Protein AF-A0A2A5HL47-F1 (afdb_monomer)

pLDDT: mean 82.33, std 13.39, range [27.58, 97.5]

Nearest PDB structures (foldseek):
  2b5a-assembly1_A  TM=7.743E-01  e=3.465E-01  [Bacillus] caldolyticus
  8dtq-assembly1_B  TM=7.733E-01  e=3.626E-01  Staphylococcus aureus
  3f51-assembly1_A  TM=5.247E-01  e=1.921E-01  Corynebacterium glutamicum
  5woq-assembly2_C  TM=6.212E-01  e=8.208E-01  Mycolicibacterium smegmatis MC2 155

Sequence (203 aa):
MSVFYTENVARHWRDVDTYVIRVILYASDLPTEEFKYLIRYLSARLHGKGIVSRVEEYLGKLDEFGNDDFLAPPVFNANDFYDHYLYSIGKRFSEMRKALQLPVERIAYYFDITPEHYERIENGTEKKGIPAHVGLRLKLVFKLDKTAYFISAMGAYQGFYLSRQVQDLRDLAVISMFKGSSKEGRIGIADLASNMFRSRPVL

Mean predicted aligned error: 8.13 Å

Structure (mmCIF, N/CA/C/O backbone):
data_AF-A0A2A5HL47-F1
#
_entry.id   AF-A0A2A5HL47-F1
#
loop_
_atom_site.group_PDB
_atom_site.id
_atom_site.type_symbol
_atom_site.label_atom_id
_atom_site.label_alt_id
_atom_site.label_comp_id
_atom_site.label_asym_id
_atom_site.label_entity_id
_atom_site.label_seq_id
_atom_site.pdbx_PDB_ins_code
_atom_site.Cartn_x
_atom_site.Cartn_y
_atom_site.Cartn_z
_atom_site.occupancy
_atom_site.B_iso_or_equiv
_atom_site.auth_seq_id
_atom_site.auth_comp_id
_atom_site.auth_asym_id
_atom_site.auth_atom_id
_atom_site.pdbx_PDB_model_num
ATOM 1 N N . MET A 1 1 ? -10.039 13.687 -17.105 1.00 27.58 1 MET A N 1
ATOM 2 C CA . MET A 1 1 ? -10.387 13.747 -15.667 1.00 27.58 1 MET A CA 1
ATOM 3 C C . MET A 1 1 ? -9.379 12.888 -14.930 1.00 27.58 1 MET A C 1
ATOM 5 O O . MET A 1 1 ? -9.165 11.784 -15.385 1.00 27.58 1 MET A O 1
ATOM 9 N N . SER A 1 2 ? -8.659 13.295 -13.897 1.00 30.94 2 SER A N 1
ATOM 10 C CA . SER A 1 2 ? -8.424 14.594 -13.272 1.00 30.94 2 SER A CA 1
ATOM 11 C C . SER A 1 2 ? -6.932 14.630 -12.960 1.00 30.94 2 SER A C 1
ATOM 13 O O . SER A 1 2 ? -6.388 13.668 -12.419 1.00 30.94 2 SER A O 1
ATOM 15 N N . VAL A 1 3 ? -6.297 15.754 -13.270 1.00 34.59 3 VAL A N 1
ATOM 16 C CA . VAL A 1 3 ? -4.965 16.135 -12.807 1.00 34.59 3 VAL A CA 1
ATOM 17 C C . VAL A 1 3 ? -5.067 16.389 -11.296 1.00 34.59 3 VAL A C 1
ATOM 19 O O . VAL A 1 3 ? -4.917 17.513 -10.832 1.00 34.59 3 VAL A O 1
ATOM 22 N N . PHE A 1 4 ? -5.382 15.363 -10.496 1.00 36.47 4 PHE A N 1
ATOM 23 C CA . PHE A 1 4 ? -5.162 15.419 -9.054 1.00 36.47 4 PHE A CA 1
ATOM 24 C C . PHE A 1 4 ? -3.661 15.238 -8.827 1.00 36.47 4 PHE A C 1
ATOM 26 O O . PHE A 1 4 ? -3.169 14.192 -8.432 1.00 36.47 4 PHE A O 1
ATOM 33 N N . TYR A 1 5 ? -2.953 16.317 -9.169 1.00 45.03 5 TYR A N 1
ATOM 34 C CA . TYR A 1 5 ? -1.704 16.770 -8.590 1.00 45.03 5 TYR A CA 1
ATOM 35 C C . TYR A 1 5 ? -0.670 15.674 -8.318 1.00 45.03 5 TYR A C 1
ATOM 37 O O . TYR A 1 5 ? -0.485 15.253 -7.176 1.00 45.03 5 TYR A O 1
ATOM 45 N N . THR A 1 6 ? 0.133 15.346 -9.330 1.00 48.41 6 THR A N 1
ATOM 46 C CA . THR A 1 6 ? 1.475 14.771 -9.126 1.00 48.41 6 THR A CA 1
ATOM 47 C C . THR A 1 6 ? 2.247 15.518 -8.030 1.00 48.41 6 THR A C 1
ATOM 49 O O . THR A 1 6 ? 2.933 14.884 -7.235 1.00 48.41 6 THR A O 1
ATOM 52 N N . GLU A 1 7 ? 2.070 16.840 -7.907 1.00 46.19 7 GLU A N 1
ATOM 53 C CA . GLU A 1 7 ? 2.667 17.657 -6.839 1.00 46.19 7 GLU A CA 1
ATOM 54 C C . GLU A 1 7 ? 2.109 17.362 -5.434 1.00 46.19 7 GLU A C 1
ATOM 56 O O . GLU A 1 7 ? 2.865 17.371 -4.464 1.00 46.19 7 GLU A O 1
ATOM 61 N N . ASN A 1 8 ? 0.814 17.058 -5.288 1.00 50.09 8 ASN A N 1
ATOM 62 C CA . ASN A 1 8 ? 0.221 16.707 -3.991 1.00 50.09 8 ASN A CA 1
ATOM 63 C C . ASN A 1 8 ? 0.465 15.236 -3.648 1.00 50.09 8 ASN A C 1
ATOM 65 O O . ASN A 1 8 ? 0.671 14.924 -2.479 1.00 50.09 8 ASN A O 1
ATOM 69 N N . VAL A 1 9 ? 0.511 14.336 -4.634 1.00 52.38 9 VAL A N 1
ATOM 70 C CA . VAL A 1 9 ? 0.912 12.936 -4.419 1.00 52.38 9 VAL A CA 1
ATOM 71 C C . VAL A 1 9 ? 2.380 12.868 -3.986 1.00 52.38 9 VAL A C 1
ATOM 73 O O . VAL A 1 9 ? 2.688 12.215 -2.990 1.00 52.38 9 VAL A O 1
ATOM 76 N N . ALA A 1 10 ? 3.272 13.641 -4.617 1.00 56.84 10 ALA A N 1
ATOM 77 C CA . ALA A 1 10 ? 4.678 13.744 -4.214 1.00 56.84 10 ALA A CA 1
ATOM 78 C C . ALA A 1 10 ? 4.858 14.251 -2.770 1.00 56.84 10 ALA A C 1
ATOM 80 O O . ALA A 1 10 ? 5.760 13.798 -2.067 1.00 56.84 10 ALA A O 1
ATOM 81 N N . ARG A 1 11 ? 3.968 15.125 -2.266 1.00 54.75 11 ARG A N 1
ATOM 82 C CA . ARG A 1 11 ? 3.994 15.559 -0.851 1.00 54.75 11 ARG A CA 1
ATOM 83 C C . ARG A 1 11 ? 3.769 14.412 0.135 1.00 54.75 11 ARG A C 1
ATOM 85 O O . ARG A 1 11 ? 4.314 14.471 1.240 1.00 54.75 11 ARG A O 1
ATOM 92 N N . HIS A 1 12 ? 2.992 13.401 -0.257 1.00 49.78 12 HIS A N 1
ATOM 93 C CA . HIS A 1 12 ? 2.694 12.215 0.551 1.00 49.78 12 HIS A CA 1
ATOM 94 C C . HIS A 1 12 ? 3.688 11.066 0.304 1.00 49.78 12 HIS A C 1
ATOM 96 O O . HIS A 1 12 ? 3.778 10.155 1.121 1.00 49.78 12 HIS A O 1
ATOM 102 N N . TRP A 1 13 ? 4.441 11.109 -0.799 1.00 62.81 13 TRP A N 1
ATOM 103 C CA . TRP A 1 13 ? 5.419 10.101 -1.226 1.00 62.81 13 TRP A CA 1
ATOM 104 C C . TRP A 1 13 ? 6.815 10.727 -1.381 1.00 62.81 13 TRP A C 1
ATOM 106 O O . TRP A 1 13 ? 7.451 10.611 -2.424 1.00 62.81 13 TRP A O 1
ATOM 116 N N . ARG A 1 14 ? 7.295 11.418 -0.338 1.00 59.72 14 ARG A N 1
ATOM 117 C CA . ARG A 1 14 ? 8.522 12.241 -0.401 1.00 59.72 14 ARG A CA 1
ATOM 118 C C . ARG A 1 14 ? 9.785 11.472 -0.799 1.00 59.72 14 ARG A C 1
ATOM 120 O O . ARG A 1 14 ? 10.691 12.066 -1.372 1.00 59.72 14 ARG A O 1
ATOM 127 N N . ASP A 1 15 ? 9.821 10.173 -0.522 1.00 67.00 15 ASP A N 1
ATOM 128 C CA . ASP A 1 15 ? 10.967 9.304 -0.815 1.00 67.00 15 ASP A CA 1
ATOM 129 C C . ASP A 1 15 ? 10.867 8.612 -2.186 1.00 67.00 15 ASP A C 1
ATOM 131 O O . ASP A 1 15 ? 11.728 7.804 -2.540 1.00 67.00 15 ASP A O 1
ATOM 135 N N . VAL A 1 16 ? 9.810 8.889 -2.957 1.00 70.12 16 VAL A N 1
ATOM 136 C CA . VAL A 1 16 ? 9.587 8.292 -4.276 1.00 70.12 16 VAL A CA 1
ATOM 137 C C . VAL A 1 16 ? 9.786 9.346 -5.356 1.00 70.12 16 VAL A C 1
ATOM 139 O O . VAL A 1 16 ? 9.185 10.417 -5.341 1.00 70.12 16 VAL A O 1
ATOM 142 N N . ASP A 1 17 ? 10.651 9.016 -6.311 1.00 81.25 17 ASP A N 1
ATOM 143 C CA . ASP A 1 17 ? 10.976 9.850 -7.465 1.00 81.25 17 ASP A CA 1
ATOM 144 C C . ASP A 1 17 ? 9.700 10.260 -8.230 1.00 81.25 17 ASP A C 1
ATOM 146 O O . ASP A 1 17 ? 8.838 9.429 -8.527 1.00 81.25 17 ASP A O 1
ATOM 150 N N . THR A 1 18 ? 9.569 11.541 -8.585 1.00 83.25 18 THR A N 1
ATOM 151 C CA . THR A 1 18 ? 8.401 12.062 -9.309 1.00 83.25 18 THR A CA 1
ATOM 152 C C . THR A 1 18 ? 8.193 11.375 -10.660 1.00 83.25 18 THR A C 1
ATOM 154 O O . THR A 1 18 ? 7.050 11.242 -11.101 1.00 83.25 18 THR A O 1
ATOM 157 N N . TYR A 1 19 ? 9.253 10.866 -11.300 1.00 87.19 19 TYR A N 1
ATOM 158 C CA . TYR A 1 19 ? 9.140 10.070 -12.527 1.00 87.19 19 TYR A CA 1
ATOM 159 C C . TYR A 1 19 ? 8.503 8.699 -12.277 1.00 87.19 19 TYR A C 1
ATOM 161 O O . TYR A 1 19 ? 7.694 8.246 -13.085 1.00 87.19 19 TYR A O 1
ATOM 169 N N . VAL A 1 20 ? 8.800 8.075 -11.134 1.00 85.81 20 VAL A N 1
ATOM 170 C CA . VAL A 1 20 ? 8.154 6.825 -10.701 1.00 85.81 20 VAL A CA 1
ATOM 171 C C . VAL A 1 20 ? 6.669 7.074 -10.456 1.00 85.81 20 VAL A C 1
ATOM 173 O O . VAL A 1 20 ? 5.837 6.340 -10.981 1.00 85.81 20 VAL A O 1
ATOM 176 N N . ILE A 1 21 ? 6.331 8.152 -9.737 1.00 83.50 21 ILE A N 1
ATOM 177 C CA . ILE A 1 21 ? 4.936 8.536 -9.471 1.00 83.50 21 ILE A CA 1
ATOM 178 C C . ILE A 1 21 ? 4.170 8.734 -10.785 1.00 83.50 21 ILE A C 1
ATOM 180 O O . ILE A 1 21 ? 3.057 8.235 -10.923 1.00 83.50 21 ILE A O 1
ATOM 184 N N . ARG A 1 22 ? 4.765 9.406 -11.781 1.00 85.31 22 ARG A N 1
ATOM 185 C CA . ARG A 1 22 ? 4.146 9.572 -13.108 1.00 85.31 22 ARG A CA 1
ATOM 186 C C . ARG A 1 22 ? 3.825 8.228 -13.762 1.00 85.31 22 ARG A C 1
ATOM 188 O O . ARG A 1 22 ? 2.707 8.051 -14.232 1.00 85.31 22 ARG A O 1
ATOM 195 N N . VAL A 1 23 ? 4.772 7.288 -13.784 1.00 88.00 23 VAL A N 1
ATOM 196 C CA . VAL A 1 23 ? 4.536 5.966 -14.391 1.00 88.00 23 VAL A CA 1
ATOM 197 C C . VAL A 1 23 ? 3.469 5.185 -13.630 1.00 88.00 23 VAL A C 1
ATOM 199 O O . VAL A 1 23 ? 2.611 4.597 -14.278 1.00 88.00 23 VAL A O 1
ATOM 202 N N . ILE A 1 24 ? 3.462 5.228 -12.292 1.00 87.12 24 ILE A N 1
ATOM 203 C CA . ILE A 1 24 ? 2.398 4.614 -11.480 1.00 87.12 24 ILE A CA 1
ATOM 204 C C . ILE A 1 24 ? 1.029 5.166 -11.891 1.00 87.12 24 ILE A C 1
ATOM 206 O O . ILE A 1 24 ? 0.120 4.388 -12.152 1.00 87.12 24 ILE A O 1
ATOM 210 N N . LEU A 1 25 ? 0.893 6.489 -12.022 1.00 84.06 25 LEU A N 1
ATOM 211 C CA . LEU A 1 25 ? -0.373 7.125 -12.404 1.00 84.06 25 LEU A CA 1
ATOM 212 C C . LEU A 1 25 ? -0.824 6.776 -13.829 1.00 84.06 25 LEU A C 1
ATOM 214 O O . LEU A 1 25 ? -2.015 6.650 -14.072 1.00 84.06 25 LEU A O 1
ATOM 218 N N . TYR A 1 26 ? 0.098 6.623 -14.783 1.00 85.62 26 TYR A N 1
ATOM 219 C CA . TYR A 1 26 ? -0.270 6.208 -16.144 1.0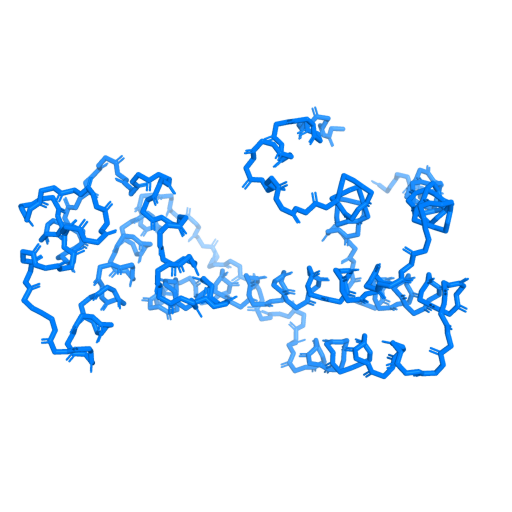0 85.62 26 TYR A CA 1
ATOM 220 C C . TYR A 1 26 ? -0.570 4.712 -16.254 1.00 85.62 26 TYR A C 1
ATOM 222 O O . TYR A 1 26 ? -1.255 4.291 -17.184 1.00 85.62 26 TYR A O 1
ATOM 230 N N . ALA A 1 27 ? -0.032 3.908 -15.337 1.00 86.00 27 ALA A N 1
ATOM 231 C CA . ALA A 1 27 ? -0.166 2.460 -15.353 1.00 86.00 27 ALA A CA 1
ATOM 232 C C . ALA A 1 27 ? -1.282 1.939 -14.426 1.00 86.00 27 ALA A C 1
ATOM 234 O O . ALA A 1 27 ? -1.663 0.776 -14.553 1.00 86.00 27 ALA A O 1
ATOM 235 N N . SER A 1 28 ? -1.805 2.761 -13.506 1.00 79.88 28 SER A N 1
ATOM 236 C CA . SER A 1 28 ? -2.774 2.340 -12.480 1.00 79.88 28 SER A CA 1
ATOM 237 C C . SER A 1 28 ? -4.054 1.770 -13.078 1.00 79.88 28 SER A C 1
ATOM 239 O O . SER A 1 28 ? -4.538 0.740 -12.616 1.00 79.88 28 SER A O 1
ATOM 241 N N . ASP A 1 29 ? -4.537 2.390 -14.152 1.00 77.94 29 ASP A N 1
ATOM 242 C CA . ASP A 1 29 ? -5.845 2.093 -14.743 1.00 77.94 29 ASP A CA 1
ATOM 243 C C . ASP A 1 29 ? -5.759 1.013 -15.833 1.00 77.94 29 ASP A C 1
ATOM 245 O O . ASP A 1 29 ? -6.736 0.713 -16.518 1.00 77.94 29 ASP A O 1
ATOM 249 N N . LEU A 1 30 ? -4.575 0.425 -16.024 1.00 84.19 30 LEU A N 1
ATOM 250 C CA . LEU A 1 30 ? -4.360 -0.603 -17.029 1.00 84.19 30 LEU A CA 1
ATOM 251 C C . LEU A 1 30 ? -4.938 -1.954 -16.577 1.00 84.19 30 LEU A C 1
ATOM 253 O O . LEU A 1 30 ? -4.707 -2.374 -15.434 1.00 84.19 30 LEU A O 1
ATOM 257 N N . PRO A 1 31 ? -5.601 -2.704 -17.474 1.00 86.12 31 PRO A N 1
ATOM 258 C CA . PRO A 1 31 ? -5.797 -4.140 -17.311 1.00 86.12 31 PRO A CA 1
ATOM 259 C C . PRO A 1 31 ? -4.469 -4.849 -17.019 1.00 86.12 31 PRO A C 1
ATOM 261 O O . PRO A 1 31 ? -3.419 -4.433 -17.508 1.00 86.12 31 PRO A O 1
ATOM 264 N N . THR A 1 32 ? -4.498 -5.923 -16.228 1.00 88.19 32 THR A N 1
ATOM 265 C CA . THR A 1 32 ? -3.277 -6.593 -15.733 1.00 88.19 32 THR A CA 1
ATOM 266 C C . THR A 1 32 ? -2.324 -7.016 -16.850 1.00 88.19 32 THR A C 1
ATOM 268 O O . THR A 1 32 ? -1.123 -6.773 -16.740 1.00 88.19 32 THR A O 1
ATOM 271 N N . GLU A 1 33 ? -2.828 -7.554 -17.959 1.00 89.94 33 GLU A N 1
ATOM 272 C CA . GLU A 1 33 ? -1.970 -7.947 -19.083 1.00 89.94 33 GLU A CA 1
ATOM 273 C C . GLU A 1 33 ? -1.345 -6.746 -19.804 1.00 89.94 33 GLU A C 1
ATOM 275 O O . GLU A 1 33 ? -0.156 -6.759 -20.129 1.00 89.94 33 GLU A O 1
ATOM 280 N N . GLU A 1 34 ? -2.101 -5.659 -19.979 1.00 89.75 34 GLU A N 1
ATOM 281 C CA . GLU A 1 34 ? -1.579 -4.417 -20.558 1.00 89.75 34 GLU A CA 1
ATOM 282 C C . GLU A 1 34 ? -0.535 -3.768 -19.643 1.00 89.75 34 GLU A C 1
ATOM 284 O O . GLU A 1 34 ? 0.497 -3.286 -20.115 1.00 89.75 34 GLU A O 1
ATOM 289 N N . PHE A 1 35 ? -0.770 -3.809 -18.328 1.00 91.56 35 PHE A N 1
ATOM 290 C CA . PHE A 1 35 ? 0.188 -3.384 -17.315 1.00 91.56 35 PHE A CA 1
ATOM 291 C C . PHE A 1 35 ? 1.485 -4.196 -17.417 1.00 91.56 35 PHE A C 1
ATOM 293 O O . PHE A 1 35 ? 2.562 -3.619 -17.571 1.00 91.56 35 PHE A O 1
ATOM 300 N N . LYS A 1 36 ? 1.398 -5.533 -17.388 1.00 92.81 36 LYS A N 1
ATOM 301 C CA . LYS A 1 36 ? 2.565 -6.426 -17.476 1.00 92.81 36 LYS A CA 1
ATOM 302 C C . LYS A 1 36 ? 3.357 -6.170 -18.754 1.00 92.81 36 LYS A C 1
ATOM 304 O O . LYS A 1 36 ? 4.581 -6.052 -18.694 1.00 92.81 36 LYS A O 1
ATOM 309 N N . TYR A 1 37 ? 2.679 -6.035 -19.893 1.00 91.69 37 TYR A N 1
ATOM 310 C CA . TYR A 1 37 ? 3.326 -5.720 -21.165 1.00 91.69 37 TYR A CA 1
ATOM 311 C C . TYR A 1 37 ? 4.078 -4.385 -21.111 1.00 91.69 37 TYR A C 1
ATOM 313 O O . TYR A 1 37 ? 5.259 -4.329 -21.463 1.00 91.69 37 TYR A O 1
ATOM 321 N N . LEU A 1 38 ? 3.422 -3.324 -20.625 1.00 90.69 38 LEU A N 1
ATOM 322 C CA . LEU A 1 38 ? 4.036 -2.005 -20.492 1.00 90.69 38 LEU A CA 1
ATOM 323 C C . LEU A 1 38 ? 5.292 -2.072 -19.619 1.00 90.69 38 LEU A C 1
ATOM 325 O O . LEU A 1 38 ? 6.357 -1.626 -20.040 1.00 90.69 38 LEU A O 1
ATOM 329 N N . ILE A 1 39 ? 5.194 -2.656 -18.423 1.00 92.62 39 ILE A N 1
ATOM 330 C CA . ILE A 1 39 ? 6.314 -2.709 -17.479 1.00 92.62 39 ILE A CA 1
ATOM 331 C C . ILE A 1 39 ? 7.482 -3.530 -18.033 1.00 92.62 39 ILE A C 1
ATOM 333 O O . ILE A 1 39 ? 8.631 -3.102 -17.915 1.00 92.62 39 ILE A O 1
ATOM 337 N N . ARG A 1 40 ? 7.218 -4.653 -18.710 1.00 91.44 40 ARG A N 1
ATOM 338 C CA . ARG A 1 40 ? 8.256 -5.442 -19.396 1.00 91.44 40 ARG A CA 1
ATOM 339 C C . ARG A 1 40 ? 8.978 -4.636 -20.463 1.00 91.44 40 ARG A C 1
ATOM 341 O O . ARG A 1 40 ? 10.208 -4.610 -20.500 1.00 91.44 40 ARG A O 1
ATOM 348 N N . TYR A 1 41 ? 8.212 -3.950 -21.306 1.00 89.69 41 TYR A N 1
ATOM 349 C CA . TYR A 1 41 ? 8.749 -3.130 -22.382 1.00 89.69 41 TYR A CA 1
ATOM 350 C C . TYR A 1 41 ? 9.617 -1.980 -21.854 1.00 89.69 41 TYR A C 1
ATOM 352 O O . TYR A 1 41 ? 10.734 -1.773 -22.333 1.00 89.69 41 TYR A O 1
ATOM 360 N N . LEU A 1 42 ? 9.136 -1.258 -20.839 1.00 89.00 42 LEU A N 1
ATOM 361 C CA . LEU A 1 42 ? 9.879 -0.162 -20.217 1.00 89.00 42 LEU A CA 1
ATOM 362 C C . LEU A 1 42 ? 11.132 -0.671 -19.482 1.00 89.00 42 LEU A C 1
ATOM 364 O O . LEU A 1 42 ? 12.203 -0.078 -19.617 1.00 89.00 42 LEU A O 1
ATOM 368 N N . SER A 1 43 ? 11.037 -1.799 -18.769 1.00 88.38 43 SER A N 1
ATOM 369 C CA . SER A 1 43 ? 12.162 -2.395 -18.037 1.00 88.38 43 SER A CA 1
ATOM 370 C C . SER A 1 43 ? 13.292 -2.836 -18.968 1.00 88.38 43 SER A C 1
ATOM 372 O O . SER A 1 43 ? 14.456 -2.520 -18.709 1.00 88.38 43 SER A O 1
ATOM 374 N N . ALA A 1 44 ? 12.954 -3.467 -20.098 1.00 85.31 44 ALA A N 1
ATOM 375 C CA . ALA A 1 44 ? 13.923 -3.880 -21.112 1.00 85.31 44 ALA A CA 1
ATOM 376 C C . ALA A 1 44 ? 14.696 -2.700 -21.730 1.00 85.31 44 ALA A C 1
ATOM 378 O O . ALA A 1 44 ? 15.818 -2.881 -22.200 1.00 85.31 44 ALA A O 1
ATOM 379 N N . ARG A 1 45 ? 14.123 -1.488 -21.724 1.00 82.75 45 ARG A N 1
ATOM 380 C CA . ARG A 1 45 ? 14.788 -0.275 -22.223 1.00 82.75 45 ARG A CA 1
ATOM 381 C C . ARG A 1 45 ? 15.685 0.417 -21.198 1.00 82.75 45 ARG A C 1
ATOM 383 O O . ARG A 1 45 ? 16.569 1.166 -21.603 1.00 82.75 45 ARG A O 1
ATOM 390 N N . LEU A 1 46 ? 15.471 0.194 -19.901 1.00 77.31 46 LEU A N 1
ATOM 391 C CA . LEU A 1 46 ? 16.265 0.819 -18.837 1.00 77.31 46 LEU A CA 1
ATOM 392 C C . LEU A 1 46 ? 17.486 0.004 -18.424 1.00 77.31 46 LEU A C 1
ATOM 394 O O . LEU A 1 46 ? 18.494 0.577 -18.007 1.00 77.31 46 LEU A O 1
ATOM 398 N N . HIS A 1 47 ? 17.379 -1.325 -18.454 1.00 70.25 47 HIS A N 1
ATOM 399 C CA . HIS A 1 47 ? 18.249 -2.168 -17.643 1.00 70.25 47 HIS A CA 1
ATOM 400 C C . HIS A 1 47 ? 18.692 -3.473 -18.305 1.00 70.25 47 HIS A C 1
ATOM 402 O O . HIS A 1 47 ? 18.031 -4.025 -19.177 1.00 70.25 47 HIS A O 1
ATOM 408 N N . GLY A 1 48 ? 19.825 -3.996 -17.820 1.00 62.53 48 GLY A N 1
ATOM 409 C CA . GLY A 1 48 ? 20.292 -5.357 -18.093 1.00 62.53 48 GLY A CA 1
ATOM 410 C C . GLY A 1 48 ? 19.597 -6.418 -17.223 1.00 62.53 48 GLY A C 1
ATOM 411 O O . GLY A 1 48 ? 18.837 -6.104 -16.306 1.00 62.53 48 GLY A O 1
ATOM 412 N N . LYS A 1 49 ? 19.901 -7.697 -17.482 1.00 59.78 49 LYS A N 1
ATOM 413 C CA . LYS A 1 49 ? 19.165 -8.891 -17.002 1.00 59.78 49 LYS A CA 1
ATOM 414 C C . LYS A 1 49 ? 18.790 -8.934 -15.499 1.00 59.78 49 LYS A C 1
ATOM 416 O O . LYS A 1 49 ? 17.769 -9.520 -15.160 1.00 59.78 49 LYS A O 1
ATOM 421 N N . GLY A 1 50 ? 19.572 -8.335 -14.592 1.00 61.28 50 GLY A N 1
ATOM 422 C CA . GLY A 1 50 ? 19.358 -8.442 -13.136 1.00 61.28 50 GLY A CA 1
ATOM 423 C C . GLY A 1 50 ? 18.143 -7.680 -12.581 1.00 61.28 50 GLY A C 1
ATOM 424 O O . GLY A 1 50 ? 17.445 -8.194 -11.711 1.00 61.28 50 GLY A O 1
ATOM 425 N N . ILE A 1 51 ? 17.850 -6.478 -13.087 1.00 72.69 51 ILE A N 1
ATOM 426 C CA . ILE A 1 51 ? 16.678 -5.694 -12.640 1.00 72.69 51 ILE A CA 1
ATOM 427 C C . ILE A 1 51 ? 15.392 -6.259 -13.247 1.00 72.69 51 ILE A C 1
ATOM 429 O O . ILE A 1 51 ? 14.369 -6.325 -12.566 1.00 72.69 51 ILE A O 1
ATOM 433 N N . VAL A 1 52 ? 15.485 -6.772 -14.477 1.00 76.62 52 VAL A N 1
ATOM 434 C CA . VAL A 1 52 ? 14.400 -7.495 -15.153 1.00 76.62 52 VAL A CA 1
ATOM 435 C C . VAL A 1 52 ? 13.920 -8.672 -14.298 1.00 76.62 52 VAL A C 1
ATOM 437 O O . VAL A 1 52 ? 12.722 -8.819 -14.097 1.00 76.62 52 VAL A O 1
ATOM 440 N N . SER A 1 53 ? 14.829 -9.442 -13.686 1.00 80.38 53 SER A N 1
ATOM 441 C CA . SER A 1 53 ? 14.453 -10.581 -12.830 1.00 80.38 53 SER A CA 1
ATOM 442 C C . SER A 1 53 ? 13.571 -10.197 -11.636 1.00 80.38 53 SER A C 1
ATOM 444 O O . SER A 1 53 ? 12.684 -10.962 -11.271 1.00 80.38 53 SER A O 1
ATOM 44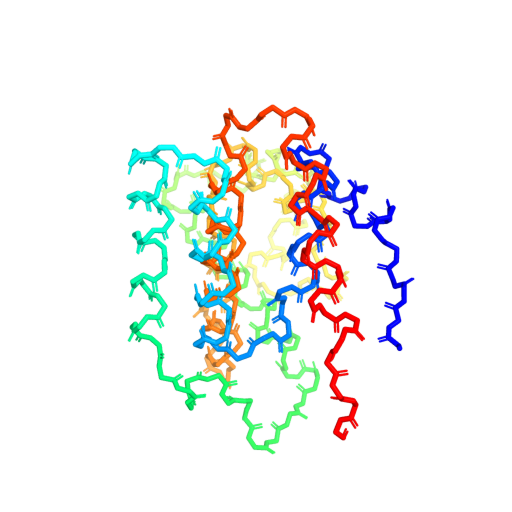6 N N . ARG A 1 54 ? 13.803 -9.036 -11.009 1.00 84.69 54 ARG A N 1
ATOM 447 C CA . ARG A 1 54 ? 13.007 -8.587 -9.854 1.00 84.69 54 ARG A CA 1
ATOM 448 C C . ARG A 1 54 ? 11.655 -8.020 -10.278 1.00 84.69 54 ARG A C 1
ATOM 450 O O . ARG A 1 54 ? 10.672 -8.185 -9.568 1.00 84.69 54 ARG A O 1
ATOM 457 N N . VAL A 1 55 ? 11.610 -7.349 -11.427 1.00 89.12 55 VAL A N 1
ATOM 458 C CA . VAL A 1 55 ? 10.352 -6.902 -12.032 1.00 89.12 55 VAL A CA 1
ATOM 459 C C . VAL A 1 55 ? 9.480 -8.116 -12.356 1.00 89.12 55 VAL A C 1
ATOM 461 O O . VAL A 1 55 ? 8.331 -8.153 -11.928 1.00 89.12 55 VAL A O 1
ATOM 464 N N . GLU A 1 56 ? 10.038 -9.140 -13.007 1.00 91.75 56 GLU A N 1
ATOM 465 C CA . GLU A 1 56 ? 9.312 -10.377 -13.322 1.00 91.75 56 GLU A CA 1
ATOM 466 C C . GLU A 1 56 ? 8.802 -11.113 -12.078 1.00 91.75 56 GLU A C 1
ATOM 468 O O . GLU A 1 56 ? 7.708 -11.663 -12.121 1.00 91.75 56 GLU A O 1
ATOM 473 N N . GLU A 1 57 ? 9.522 -11.077 -10.951 1.00 92.25 57 GLU A N 1
ATOM 474 C CA . GLU A 1 57 ? 9.030 -11.650 -9.690 1.00 92.25 57 GLU A CA 1
ATOM 475 C C . GLU A 1 57 ? 7.703 -11.007 -9.248 1.00 92.25 57 GLU A C 1
ATOM 477 O O . GLU A 1 57 ? 6.767 -11.706 -8.860 1.00 92.25 57 GLU A O 1
ATOM 482 N N . TYR A 1 58 ? 7.600 -9.675 -9.310 1.00 91.94 58 TYR A N 1
ATOM 483 C CA . TYR A 1 58 ? 6.362 -8.977 -8.953 1.00 91.94 58 TYR A CA 1
ATOM 484 C C . TYR A 1 58 ? 5.267 -9.173 -10.001 1.00 91.94 58 TYR A C 1
ATOM 486 O O . TYR A 1 58 ? 4.109 -9.334 -9.627 1.00 91.94 58 TYR A O 1
ATOM 494 N N . LEU A 1 59 ? 5.620 -9.192 -11.291 1.00 92.69 59 LEU A N 1
ATOM 495 C CA . LEU A 1 59 ? 4.654 -9.434 -12.364 1.00 92.69 59 LEU A CA 1
ATOM 496 C C . LEU A 1 59 ? 4.093 -10.860 -12.329 1.00 92.69 59 LEU A C 1
ATOM 498 O O . LEU A 1 59 ? 2.916 -11.032 -12.615 1.00 92.69 59 LEU A O 1
ATOM 502 N N . GLY A 1 60 ? 4.894 -11.861 -11.955 1.00 92.56 60 GLY A N 1
ATOM 503 C CA . GLY A 1 60 ? 4.436 -13.244 -11.806 1.00 92.56 60 GLY A CA 1
ATOM 504 C C . GLY A 1 60 ? 3.460 -13.423 -10.643 1.00 92.56 60 GLY A C 1
ATOM 505 O O . GLY A 1 60 ? 2.490 -14.156 -10.769 1.00 92.56 60 GLY A O 1
ATOM 506 N N . LYS A 1 61 ? 3.641 -12.684 -9.539 1.00 91.62 61 LYS A N 1
ATOM 507 C CA . LYS A 1 61 ? 2.687 -12.682 -8.412 1.00 91.62 61 LYS A CA 1
ATOM 508 C C . LYS A 1 61 ? 1.322 -12.098 -8.777 1.00 91.62 61 LYS A C 1
ATOM 510 O O . LYS A 1 61 ? 0.351 -12.377 -8.088 1.00 91.62 61 LYS A O 1
ATOM 515 N N . LEU A 1 62 ? 1.230 -11.283 -9.833 1.00 89.25 62 LEU A N 1
ATOM 516 C CA . LEU A 1 62 ? -0.065 -10.787 -10.313 1.00 89.25 62 LEU A CA 1
ATOM 517 C C . LEU A 1 62 ? -0.924 -11.909 -10.910 1.00 89.25 62 LEU A C 1
ATOM 519 O O . LEU A 1 62 ? -2.142 -11.782 -10.893 1.00 89.25 62 LEU A O 1
ATOM 523 N N . ASP A 1 63 ? -0.308 -12.999 -11.378 1.00 88.81 63 ASP A N 1
ATOM 524 C CA . ASP A 1 63 ? -1.016 -14.141 -11.973 1.00 88.81 63 ASP A CA 1
ATOM 525 C C . ASP A 1 63 ? -1.740 -15.000 -10.926 1.00 88.81 63 ASP A C 1
ATOM 527 O O . ASP A 1 63 ? -2.561 -15.843 -11.274 1.00 88.81 63 ASP A O 1
ATOM 531 N N . GLU A 1 64 ? -1.464 -14.769 -9.638 1.00 88.44 64 GLU A N 1
ATOM 532 C CA . GLU A 1 64 ? -2.168 -15.400 -8.518 1.00 88.44 64 GLU A CA 1
ATOM 533 C C . GLU A 1 64 ? -3.573 -14.815 -8.297 1.00 88.44 64 GLU A C 1
ATOM 535 O O . GLU A 1 64 ? -4.350 -15.396 -7.543 1.00 88.44 64 GLU A O 1
ATOM 540 N N . PHE A 1 65 ? -3.907 -13.689 -8.942 1.00 84.88 65 PHE A N 1
ATOM 541 C CA . PHE A 1 65 ? -5.192 -13.012 -8.780 1.00 84.88 65 PHE A CA 1
ATOM 542 C C . PHE A 1 65 ? -6.037 -13.103 -10.058 1.00 84.88 65 PHE A C 1
ATOM 544 O O . PHE A 1 65 ? -5.624 -12.665 -11.134 1.00 84.88 65 PHE A O 1
ATOM 551 N N . GLY A 1 66 ? -7.248 -13.639 -9.934 1.00 77.06 66 GLY A N 1
ATOM 552 C CA . GLY A 1 66 ? -8.251 -13.677 -10.991 1.00 77.06 66 GLY A CA 1
ATOM 553 C C . GLY A 1 66 ? -8.909 -12.315 -11.226 1.00 77.06 66 GLY A C 1
ATOM 554 O O . GLY A 1 66 ? -8.961 -11.458 -10.347 1.00 77.06 66 GLY A O 1
ATOM 555 N N . ASN A 1 67 ? -9.464 -12.105 -12.423 1.00 68.25 67 ASN A N 1
ATOM 556 C CA . ASN A 1 67 ? -10.141 -10.844 -12.765 1.00 68.25 67 ASN A CA 1
ATOM 557 C C . ASN A 1 67 ? -11.379 -10.566 -11.889 1.00 68.25 67 ASN A C 1
ATOM 559 O O . ASN A 1 67 ? -11.700 -9.405 -11.640 1.00 68.25 67 ASN A O 1
ATOM 563 N N . ASP A 1 68 ? -12.040 -11.618 -11.399 1.00 67.06 68 ASP A N 1
ATOM 564 C CA . ASP A 1 68 ? -13.251 -11.523 -10.575 1.00 67.06 68 ASP A CA 1
ATOM 565 C C . ASP A 1 68 ? -12.949 -11.363 -9.070 1.00 67.06 68 ASP A C 1
ATOM 567 O O . ASP A 1 68 ? -13.859 -11.149 -8.267 1.00 67.06 68 ASP A O 1
ATOM 571 N N . ASP A 1 69 ? -11.675 -11.397 -8.670 1.00 69.69 69 ASP A N 1
ATOM 572 C CA . ASP A 1 69 ? -11.266 -11.343 -7.259 1.00 69.69 69 ASP A CA 1
ATOM 573 C C . ASP A 1 69 ? -11.457 -9.951 -6.631 1.00 69.69 69 ASP A C 1
ATOM 575 O O . ASP A 1 69 ? -11.425 -9.790 -5.411 1.00 69.69 69 ASP A O 1
ATOM 579 N N . PHE A 1 70 ? -11.678 -8.924 -7.454 1.00 70.44 70 PHE A N 1
ATOM 580 C CA . PHE A 1 70 ? -11.765 -7.523 -7.027 1.00 70.44 70 PHE A CA 1
ATOM 581 C C . PHE A 1 70 ? -13.190 -6.982 -6.989 1.00 70.44 70 PHE A C 1
ATOM 583 O O . PHE A 1 70 ? -13.381 -5.773 -6.824 1.00 70.44 70 PHE A O 1
ATOM 590 N N . LEU A 1 71 ? -14.193 -7.842 -7.177 1.00 63.53 71 LEU A N 1
ATOM 591 C CA . LEU A 1 71 ? -15.577 -7.399 -7.228 1.00 63.53 71 LEU A CA 1
ATOM 592 C C . LEU A 1 71 ? -15.981 -6.775 -5.887 1.00 63.53 71 LEU A C 1
ATOM 594 O O . LEU A 1 71 ? -15.859 -7.374 -4.815 1.00 63.53 71 LEU A O 1
ATOM 598 N N . ALA A 1 72 ? -16.467 -5.536 -5.961 1.00 64.69 72 ALA A N 1
ATOM 599 C CA . ALA A 1 72 ? -17.169 -4.921 -4.848 1.00 64.69 72 ALA A CA 1
ATOM 600 C C . ALA A 1 72 ? -18.419 -5.758 -4.520 1.00 64.69 72 ALA A C 1
ATOM 602 O O . ALA A 1 72 ? -18.994 -6.377 -5.425 1.00 64.69 72 ALA A O 1
ATOM 603 N N . PRO A 1 73 ? -18.877 -5.775 -3.256 1.00 71.44 73 PRO A N 1
ATOM 604 C CA . PRO A 1 73 ? -20.155 -6.393 -2.945 1.00 71.44 73 PRO A CA 1
ATOM 605 C C . PRO A 1 73 ? -21.260 -5.766 -3.817 1.00 71.44 73 PRO A C 1
ATOM 607 O O . PRO A 1 73 ? -21.214 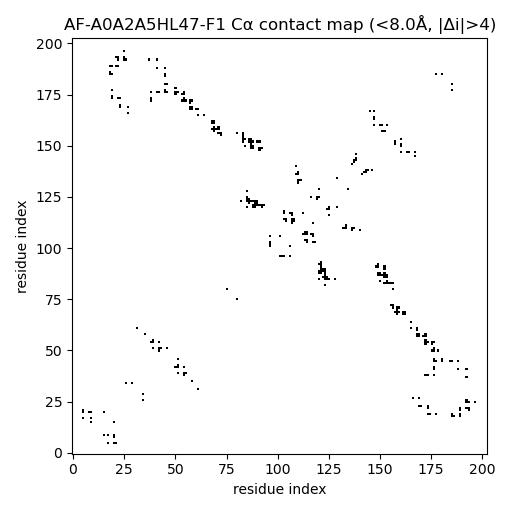-4.561 -4.079 1.00 71.44 73 PRO A O 1
ATOM 610 N N . PRO A 1 74 ? -22.273 -6.546 -4.247 1.00 71.69 74 PRO A N 1
ATOM 611 C CA . PRO A 1 74 ? -23.336 -6.067 -5.140 1.00 71.69 74 PRO A CA 1
ATOM 612 C C . PRO A 1 74 ? -24.068 -4.820 -4.629 1.00 71.69 74 PRO A C 1
ATOM 614 O O . PRO A 1 74 ? -24.615 -4.047 -5.411 1.00 71.69 74 PRO A O 1
ATOM 617 N N . VAL A 1 75 ? -24.072 -4.624 -3.308 1.00 79.44 75 VAL A N 1
ATOM 618 C CA . VAL A 1 75 ? -24.567 -3.422 -2.642 1.00 79.44 75 VAL A CA 1
ATOM 619 C C . VAL A 1 75 ? -23.410 -2.800 -1.868 1.00 79.44 75 VAL A C 1
ATOM 621 O O . VAL A 1 75 ? -22.928 -3.379 -0.896 1.00 79.44 75 VAL A O 1
ATOM 624 N N . PHE A 1 76 ? -22.973 -1.613 -2.289 1.00 84.25 76 PHE A N 1
ATOM 625 C CA . PHE A 1 76 ? -21.967 -0.834 -1.570 1.00 84.25 76 PHE A CA 1
ATOM 626 C C . PHE A 1 76 ? -22.640 0.123 -0.581 1.00 84.25 76 PHE A C 1
ATOM 628 O O . PHE A 1 76 ? -23.436 0.975 -0.978 1.00 84.25 76 PHE A O 1
ATOM 635 N N . ASN A 1 77 ? -22.290 0.018 0.703 1.00 88.00 77 ASN A N 1
ATOM 636 C CA . ASN A 1 77 ? -22.704 0.962 1.736 1.00 88.00 77 ASN A CA 1
ATOM 637 C C . ASN A 1 77 ? -21.460 1.632 2.331 1.00 88.00 77 ASN A C 1
ATOM 639 O O . ASN A 1 77 ? -20.639 0.984 2.971 1.00 88.00 77 ASN A O 1
ATOM 643 N N . ALA A 1 78 ? -21.325 2.944 2.128 1.00 86.81 78 ALA A N 1
ATOM 644 C CA . ALA A 1 78 ? -20.136 3.688 2.538 1.00 86.81 78 ALA A CA 1
ATOM 645 C C . ALA A 1 78 ? -19.913 3.700 4.062 1.00 86.81 78 ALA A C 1
ATOM 647 O O . ALA A 1 78 ? -18.766 3.678 4.504 1.00 86.81 78 ALA A O 1
ATOM 648 N N . ASN A 1 79 ? -20.988 3.716 4.858 1.00 89.19 79 ASN A N 1
ATOM 649 C CA . ASN A 1 79 ? -20.880 3.687 6.319 1.00 89.19 79 ASN A CA 1
ATOM 650 C C . ASN A 1 79 ? -20.426 2.307 6.794 1.00 89.19 79 ASN A C 1
ATOM 652 O O . ASN A 1 79 ? -19.490 2.204 7.576 1.00 89.19 79 ASN A O 1
ATOM 656 N N . ASP A 1 80 ? -21.030 1.254 6.245 1.00 89.56 80 ASP A N 1
ATOM 657 C CA . ASP A 1 80 ? -20.650 -0.128 6.542 1.00 89.56 80 ASP A CA 1
ATOM 658 C C . ASP A 1 80 ? -19.197 -0.420 6.126 1.00 89.56 80 ASP A C 1
ATOM 660 O O . ASP A 1 80 ? -18.417 -0.981 6.894 1.00 89.56 80 ASP A O 1
ATOM 664 N N . PHE A 1 81 ? -18.781 0.058 4.948 1.00 89.88 81 PHE A N 1
ATOM 665 C CA . PHE A 1 81 ? -17.388 0.006 4.508 1.00 89.88 81 PHE A CA 1
ATOM 666 C C . PHE A 1 81 ? -16.447 0.689 5.506 1.00 89.88 81 PHE A C 1
ATOM 668 O O . PHE A 1 81 ? -15.400 0.136 5.847 1.00 89.88 81 PHE A O 1
ATOM 675 N N . TYR A 1 82 ? -16.809 1.886 5.975 1.00 89.50 82 TYR A N 1
ATOM 676 C CA . TYR A 1 82 ? -16.005 2.645 6.927 1.00 89.50 82 TYR A CA 1
ATOM 677 C C . TYR A 1 82 ? -15.890 1.936 8.282 1.00 89.50 82 TYR A C 1
ATOM 679 O O . TYR A 1 82 ? -14.788 1.835 8.825 1.00 89.50 82 TYR A O 1
ATOM 687 N N . ASP A 1 83 ? -16.987 1.371 8.784 1.00 89.56 83 ASP A N 1
ATOM 688 C CA . ASP A 1 83 ? -17.002 0.601 10.029 1.00 89.56 83 ASP A CA 1
ATOM 689 C C . ASP A 1 83 ? -16.125 -0.657 9.908 1.00 89.56 83 ASP A C 1
ATOM 691 O O . ASP A 1 83 ? -15.278 -0.917 10.768 1.00 89.56 83 ASP A O 1
ATOM 695 N N . HIS A 1 84 ? -16.229 -1.392 8.795 1.00 90.31 84 HIS A N 1
ATOM 696 C CA . HIS A 1 84 ? -15.357 -2.532 8.496 1.00 90.31 84 HIS A CA 1
ATOM 697 C C . HIS A 1 84 ? -13.879 -2.132 8.374 1.00 90.31 84 HIS A C 1
ATOM 699 O O . HIS A 1 84 ? -12.999 -2.874 8.822 1.00 90.31 84 HIS A O 1
ATOM 705 N N . TYR A 1 85 ? -13.595 -0.972 7.777 1.00 90.19 85 TYR A N 1
ATOM 706 C CA . TYR A 1 85 ? -12.244 -0.435 7.633 1.00 90.19 85 TYR A CA 1
ATOM 707 C C . TYR A 1 85 ? -11.630 -0.117 9.000 1.00 90.19 85 TYR A C 1
ATOM 709 O O . TYR A 1 85 ? -10.550 -0.619 9.318 1.00 90.19 85 TYR A O 1
ATOM 717 N N . LEU A 1 86 ? -12.333 0.642 9.845 1.00 90.94 86 LEU A N 1
ATOM 718 C CA . LEU A 1 86 ? -11.872 0.971 11.196 1.00 90.94 86 LEU A CA 1
ATOM 719 C C . LEU A 1 86 ? -11.712 -0.275 12.068 1.00 90.94 86 LEU A C 1
ATOM 721 O O . LEU A 1 86 ? -10.690 -0.417 12.742 1.00 90.94 86 LEU A O 1
ATOM 725 N N . TYR A 1 87 ? -12.672 -1.201 12.008 1.00 91.94 87 TYR A N 1
ATOM 726 C CA . TYR A 1 87 ? -12.588 -2.483 12.701 1.00 91.94 87 TYR A CA 1
ATOM 727 C C . TYR A 1 87 ? -11.339 -3.265 12.286 1.00 91.94 87 TYR A C 1
ATOM 729 O O . TYR A 1 87 ? -10.588 -3.745 13.139 1.00 91.94 87 TYR A O 1
ATOM 737 N N . SER A 1 88 ? -11.092 -3.380 10.976 1.00 92.44 88 SER A N 1
ATOM 738 C CA . SER A 1 88 ? -9.934 -4.107 10.463 1.00 92.44 88 SER A CA 1
ATOM 739 C C . SER A 1 88 ? -8.636 -3.494 10.970 1.00 92.44 88 SER A C 1
ATOM 741 O O . SER A 1 88 ? -7.759 -4.216 11.449 1.00 92.44 88 SER A O 1
ATOM 743 N N . ILE A 1 89 ? -8.524 -2.167 10.927 1.00 91.38 89 ILE A N 1
ATOM 744 C CA . ILE A 1 89 ? -7.314 -1.494 11.387 1.00 91.38 89 ILE A CA 1
ATOM 745 C C . ILE A 1 89 ? -7.125 -1.698 12.884 1.00 91.38 89 ILE A C 1
ATOM 747 O O . ILE A 1 89 ? -6.044 -2.122 13.288 1.00 91.38 89 ILE A O 1
ATOM 751 N N . GLY A 1 90 ? -8.164 -1.487 13.694 1.00 93.69 90 GLY A N 1
ATOM 752 C CA . GLY A 1 90 ? -8.097 -1.703 15.137 1.00 93.69 90 GLY A CA 1
ATOM 753 C C . GLY A 1 90 ? -7.650 -3.117 15.497 1.00 93.69 90 GLY A C 1
ATOM 754 O O . GLY A 1 90 ? -6.679 -3.300 16.239 1.00 93.69 90 GLY A O 1
ATOM 755 N N . LYS A 1 91 ? -8.251 -4.125 14.853 1.00 94.44 91 LYS A N 1
ATOM 756 C CA . LYS A 1 91 ? -7.858 -5.529 15.007 1.00 94.44 91 LYS A CA 1
ATOM 757 C C . LYS A 1 91 ? -6.376 -5.745 14.690 1.00 94.44 91 LYS A C 1
ATOM 759 O O . LYS A 1 91 ? -5.664 -6.361 15.483 1.00 94.44 91 LYS A O 1
ATOM 764 N N . ARG A 1 92 ? -5.889 -5.225 13.559 1.00 93.56 92 ARG A N 1
ATOM 765 C CA . ARG A 1 92 ? -4.489 -5.403 13.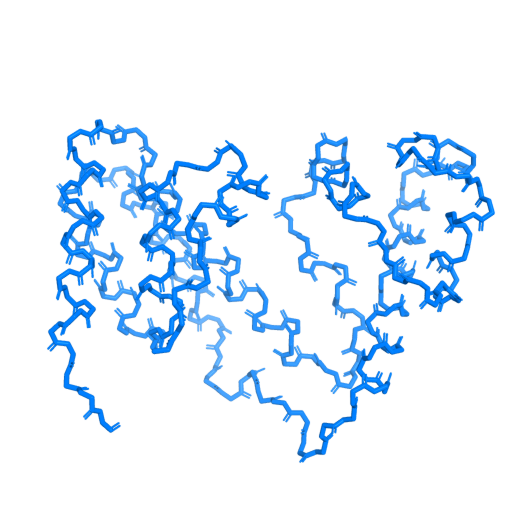141 1.00 93.56 92 ARG A CA 1
ATOM 766 C C . ARG A 1 92 ? -3.497 -4.629 14.005 1.00 93.56 92 ARG A C 1
ATOM 768 O O . ARG A 1 92 ? -2.404 -5.137 14.251 1.00 93.56 92 ARG A O 1
ATOM 775 N N . PHE A 1 93 ? -3.876 -3.464 14.526 1.00 93.06 93 PHE A N 1
ATOM 776 C CA . PHE A 1 93 ? -3.106 -2.750 15.548 1.00 93.06 93 PHE A CA 1
ATOM 777 C C . PHE A 1 93 ? -3.011 -3.568 16.844 1.00 93.06 93 PHE A C 1
ATOM 779 O O . PHE A 1 93 ? -1.908 -3.733 17.368 1.00 93.06 93 PHE A O 1
ATOM 786 N N . SER A 1 94 ? -4.121 -4.161 17.307 1.00 95.00 94 SER A N 1
ATOM 787 C CA . SER A 1 94 ? -4.136 -5.036 18.491 1.00 95.00 94 SER A CA 1
ATOM 788 C C . SER A 1 94 ? -3.198 -6.227 18.332 1.00 95.00 94 SER A C 1
ATOM 790 O O . SER A 1 94 ? -2.369 -6.500 19.200 1.00 95.00 94 SER A O 1
ATOM 792 N N . GLU A 1 95 ? -3.305 -6.935 17.208 1.00 94.19 95 GLU A N 1
ATOM 793 C CA . GLU A 1 95 ? -2.476 -8.105 16.912 1.00 94.19 95 GLU A CA 1
ATOM 794 C C . GLU A 1 95 ? -0.992 -7.741 16.842 1.00 94.19 95 GLU A C 1
ATOM 796 O O . GLU A 1 95 ? -0.170 -8.415 17.460 1.00 94.19 95 GLU A O 1
ATOM 801 N N . MET A 1 96 ? -0.646 -6.648 16.155 1.00 92.62 96 MET A N 1
ATOM 802 C CA . MET A 1 96 ? 0.731 -6.160 16.069 1.00 92.62 96 MET A CA 1
ATOM 803 C C . MET A 1 96 ? 1.287 -5.804 17.452 1.00 92.62 96 MET A C 1
ATOM 805 O O . MET A 1 96 ? 2.380 -6.242 17.809 1.00 92.62 96 MET A O 1
ATOM 809 N N . ARG A 1 97 ? 0.531 -5.049 18.258 1.00 94.75 97 ARG A N 1
ATOM 810 C CA . ARG A 1 97 ? 0.931 -4.682 19.622 1.00 94.75 97 ARG A CA 1
ATOM 811 C C . ARG A 1 97 ? 1.199 -5.912 20.481 1.00 94.75 97 ARG A C 1
ATOM 813 O O . ARG A 1 97 ? 2.221 -5.971 21.163 1.00 94.75 97 ARG A O 1
ATOM 820 N N . LYS A 1 98 ? 0.285 -6.887 20.440 1.00 95.38 98 LYS A N 1
ATOM 821 C CA . LYS A 1 98 ? 0.382 -8.142 21.197 1.00 95.38 98 LYS A CA 1
ATOM 822 C C . LYS A 1 98 ? 1.568 -8.984 20.734 1.00 95.38 98 LYS A C 1
ATOM 824 O O . LYS A 1 98 ? 2.307 -9.478 21.579 1.00 95.38 98 LYS A O 1
ATOM 829 N N . ALA A 1 99 ? 1.798 -9.090 19.425 1.00 93.94 99 ALA A N 1
ATOM 830 C CA . ALA A 1 99 ? 2.945 -9.805 18.866 1.00 93.94 99 ALA A CA 1
ATOM 831 C C . ALA A 1 99 ? 4.285 -9.189 19.303 1.00 93.94 99 ALA A C 1
ATOM 833 O O . ALA A 1 99 ? 5.232 -9.914 19.595 1.00 93.94 99 ALA A O 1
ATOM 834 N N . LEU A 1 100 ? 4.349 -7.859 19.403 1.00 92.56 100 LEU A N 1
ATOM 835 C CA . LEU A 1 100 ? 5.525 -7.125 19.881 1.00 92.56 100 LEU A CA 1
ATOM 836 C C . LEU A 1 100 ? 5.609 -7.022 21.413 1.00 92.56 100 LEU A C 1
ATOM 838 O O . LEU A 1 100 ? 6.567 -6.449 21.927 1.00 92.56 100 LEU A O 1
ATOM 842 N N . GLN A 1 101 ? 4.613 -7.546 22.137 1.00 96.31 101 GLN A N 1
ATOM 843 C CA . GLN A 1 101 ? 4.506 -7.482 23.599 1.00 96.31 101 GLN A CA 1
ATOM 844 C C . GLN A 1 101 ? 4.625 -6.048 24.146 1.00 96.31 101 GLN A C 1
ATOM 846 O O . GLN A 1 101 ? 5.241 -5.800 25.184 1.00 96.31 101 GLN A O 1
ATOM 851 N N . LEU A 1 102 ? 4.048 -5.078 23.431 1.00 95.25 102 LEU A N 1
ATOM 852 C CA . LEU A 1 102 ? 4.111 -3.671 23.815 1.00 95.25 102 LEU A CA 1
ATOM 853 C C . LEU A 1 102 ? 2.905 -3.276 24.685 1.00 95.25 102 LEU A C 1
ATOM 855 O O . LEU A 1 102 ? 1.760 -3.595 24.337 1.00 95.25 102 LEU A O 1
ATOM 859 N N . PRO A 1 103 ? 3.123 -2.541 25.790 1.00 97.19 103 PRO A N 1
ATOM 860 C CA . PRO A 1 103 ? 2.030 -1.895 26.504 1.00 97.19 103 PRO A CA 1
ATOM 861 C C . PRO A 1 103 ? 1.459 -0.738 25.667 1.00 97.19 103 PRO A C 1
ATOM 863 O O . PRO A 1 103 ? 2.137 -0.211 24.774 1.00 97.19 103 PRO A O 1
ATOM 866 N N . VAL A 1 104 ? 0.210 -0.357 25.948 1.00 97.25 104 VAL A N 1
ATOM 867 C CA . VAL A 1 104 ? -0.543 0.675 25.208 1.00 97.25 104 VAL A CA 1
ATOM 868 C C . VAL A 1 104 ? 0.224 1.997 25.171 1.00 97.25 104 VAL A C 1
ATOM 870 O O . VAL A 1 104 ? 0.359 2.616 24.120 1.00 97.25 104 VAL A O 1
ATOM 873 N N . GLU A 1 105 ? 0.817 2.390 26.290 1.00 97.50 105 GLU A N 1
ATOM 874 C CA . GLU A 1 105 ? 1.540 3.649 26.446 1.00 97.50 105 GLU A CA 1
ATOM 875 C C . GLU A 1 105 ? 2.769 3.700 25.536 1.00 97.50 105 GLU A C 1
ATOM 877 O O . GLU A 1 105 ? 3.055 4.721 24.909 1.00 97.50 105 GLU A O 1
ATOM 882 N N . ARG A 1 106 ? 3.488 2.576 25.414 1.00 95.31 106 ARG A N 1
ATOM 883 C CA . ARG A 1 106 ? 4.706 2.504 24.598 1.00 95.31 106 ARG A CA 1
ATOM 884 C C . ARG A 1 106 ? 4.385 2.554 23.108 1.00 95.31 106 ARG A C 1
ATOM 886 O O . ARG A 1 106 ? 5.099 3.215 22.357 1.00 95.31 106 ARG A O 1
ATOM 893 N N . ILE A 1 107 ? 3.337 1.866 22.666 1.00 94.75 107 ILE A N 1
ATOM 894 C CA . ILE A 1 107 ? 2.960 1.897 21.252 1.00 94.75 107 ILE A CA 1
ATOM 895 C C . ILE A 1 107 ? 2.316 3.235 20.861 1.00 94.75 107 ILE A C 1
ATOM 897 O O . ILE A 1 107 ? 2.629 3.760 19.794 1.00 94.75 107 ILE A O 1
ATOM 901 N N . ALA A 1 108 ? 1.512 3.835 21.744 1.00 94.25 108 ALA A N 1
ATOM 902 C CA . ALA A 1 108 ? 0.961 5.173 21.554 1.00 94.25 108 ALA A CA 1
ATOM 903 C C . ALA A 1 108 ? 2.080 6.218 21.426 1.00 94.25 108 ALA A C 1
ATOM 905 O O . ALA A 1 108 ? 2.062 7.026 20.499 1.00 94.25 108 ALA A O 1
ATOM 906 N N . TYR A 1 109 ? 3.121 6.114 22.263 1.00 93.31 109 TYR A N 1
ATOM 907 C CA . TYR A 1 109 ? 4.328 6.936 22.157 1.00 93.31 109 TYR A CA 1
ATOM 908 C C . TYR A 1 109 ? 5.026 6.792 20.796 1.00 93.31 109 TYR A C 1
ATOM 910 O O . TYR A 1 109 ? 5.372 7.793 20.169 1.00 93.31 109 TYR A O 1
ATOM 918 N N . TYR A 1 110 ? 5.200 5.567 20.283 1.00 90.06 110 TYR A N 1
ATOM 919 C CA . TYR A 1 110 ? 5.795 5.368 18.955 1.00 90.06 110 TYR A CA 1
ATOM 920 C C . TYR A 1 110 ? 4.969 5.987 17.829 1.00 90.06 110 TYR A C 1
ATOM 922 O O . TYR A 1 110 ? 5.550 6.453 16.842 1.00 90.06 110 TYR A O 1
ATOM 930 N N . PHE A 1 111 ? 3.645 6.020 17.987 1.00 89.12 111 PHE A N 1
ATOM 931 C CA . PHE A 1 111 ? 2.721 6.655 17.054 1.00 89.12 111 PHE A CA 1
ATOM 932 C C . PHE A 1 111 ? 2.505 8.148 17.279 1.00 89.12 111 PHE A C 1
ATOM 934 O O . PHE A 1 111 ? 1.917 8.770 16.401 1.00 89.12 111 PHE A O 1
ATOM 941 N N . ASP A 1 112 ? 3.046 8.720 18.359 1.00 90.31 112 ASP A N 1
ATOM 942 C CA . ASP A 1 112 ? 2.901 10.139 18.709 1.00 90.31 112 ASP A CA 1
ATOM 943 C C . ASP A 1 112 ? 1.436 10.547 18.916 1.00 90.31 112 ASP A C 1
ATOM 945 O O . ASP A 1 112 ? 0.960 11.583 18.457 1.00 90.31 112 ASP A O 1
ATOM 949 N N . ILE A 1 113 ? 0.703 9.669 19.601 1.00 92.69 113 ILE A N 1
ATOM 950 C CA . ILE A 1 113 ? -0.690 9.864 19.998 1.00 92.69 113 ILE A CA 1
ATOM 951 C C . ILE A 1 113 ? -0.856 9.531 21.480 1.00 92.69 113 ILE A C 1
ATOM 953 O O . ILE A 1 113 ? 0.000 8.890 22.090 1.00 92.69 113 ILE A O 1
ATOM 957 N N . THR A 1 114 ? -1.968 9.959 22.076 1.00 96.19 114 THR A N 1
ATOM 958 C CA . THR A 1 114 ? -2.252 9.621 23.475 1.00 96.19 114 THR A CA 1
ATOM 959 C C . THR A 1 114 ? -2.651 8.144 23.612 1.00 96.19 114 THR A C 1
ATOM 961 O O . THR A 1 114 ? -3.212 7.582 22.660 1.00 96.19 114 THR A O 1
ATOM 964 N N . PRO A 1 115 ? -2.403 7.504 24.771 1.00 96.94 115 PRO A N 1
ATOM 965 C CA . PRO A 1 115 ? -2.866 6.144 25.056 1.00 96.94 115 PRO A CA 1
ATOM 966 C C . PRO A 1 115 ? -4.359 5.952 24.768 1.00 96.94 115 PRO A C 1
ATOM 968 O O . PRO A 1 115 ? -4.737 5.017 24.072 1.00 96.94 115 PRO A O 1
ATOM 971 N N . GLU A 1 116 ? -5.201 6.902 25.174 1.00 96.31 116 GLU A N 1
ATOM 972 C CA . GLU A 1 116 ? -6.655 6.836 24.986 1.00 96.31 116 GLU A CA 1
ATOM 973 C C . GLU A 1 116 ? -7.033 6.908 23.504 1.00 96.31 116 GLU A C 1
ATOM 975 O O . GLU A 1 116 ? -8.012 6.305 23.066 1.00 96.31 116 GLU A O 1
ATOM 980 N N . HIS A 1 117 ? -6.283 7.674 22.705 1.00 94.50 117 HIS A N 1
ATOM 981 C CA . HIS A 1 117 ? -6.490 7.717 21.260 1.00 94.50 117 HIS A CA 1
ATOM 982 C C . HIS A 1 117 ? -6.091 6.394 20.611 1.00 94.50 117 HIS A C 1
ATOM 984 O O . HIS A 1 117 ? -6.840 5.863 19.793 1.00 94.50 117 HIS A O 1
ATOM 990 N N . TYR A 1 118 ? -4.955 5.832 21.017 1.00 95.44 118 TYR A N 1
ATOM 991 C CA . TYR A 1 118 ? -4.525 4.523 20.554 1.00 95.44 118 TYR A CA 1
ATOM 992 C C . TYR A 1 118 ? -5.553 3.431 20.902 1.00 95.44 118 TYR A C 1
ATOM 994 O O . TYR A 1 118 ? -5.905 2.630 20.040 1.00 95.44 118 TYR A O 1
ATOM 1002 N N . GLU A 1 119 ? -6.101 3.427 22.119 1.00 95.75 119 GLU A N 1
ATOM 1003 C CA . GLU A 1 119 ? -7.136 2.471 22.533 1.00 95.75 119 GLU A CA 1
ATOM 1004 C C . GLU A 1 119 ? -8.417 2.588 21.705 1.00 95.75 119 GLU A C 1
ATOM 1006 O O . GLU A 1 119 ? -9.005 1.571 21.340 1.00 95.75 119 GLU A O 1
ATOM 1011 N N . ARG A 1 120 ? -8.853 3.806 21.357 1.00 95.19 120 ARG A N 1
ATOM 1012 C CA . ARG A 1 120 ? -10.000 3.984 20.448 1.00 95.19 120 ARG A CA 1
ATOM 1013 C C . ARG A 1 120 ? -9.731 3.410 19.062 1.00 95.19 120 ARG A C 1
ATOM 1015 O O . ARG A 1 120 ? -10.628 2.803 18.481 1.00 95.19 120 ARG A O 1
ATOM 1022 N N . ILE A 1 121 ? -8.511 3.572 18.543 1.00 93.88 121 ILE A N 1
ATOM 1023 C CA . ILE A 1 121 ? -8.105 2.962 17.271 1.00 93.88 121 ILE A CA 1
ATOM 1024 C C . ILE A 1 121 ? -8.127 1.439 17.400 1.00 93.88 121 ILE A C 1
ATOM 1026 O O . ILE A 1 121 ? -8.787 0.786 16.600 1.00 93.88 121 ILE A O 1
ATOM 1030 N N . GLU A 1 122 ? -7.463 0.871 18.413 1.00 94.19 122 GLU A N 1
ATOM 1031 C CA . GLU A 1 122 ? -7.380 -0.582 18.622 1.00 94.19 122 GLU A CA 1
ATOM 1032 C C . GLU A 1 122 ? -8.765 -1.231 18.770 1.00 94.19 122 GLU A C 1
ATOM 1034 O O . GLU A 1 122 ? -9.014 -2.303 18.220 1.00 94.19 122 GLU A O 1
ATOM 1039 N N . ASN A 1 123 ? -9.688 -0.553 19.453 1.00 92.69 123 ASN A N 1
ATOM 1040 C CA . ASN A 1 123 ? -11.058 -1.021 19.648 1.00 92.69 123 ASN A CA 1
ATOM 1041 C C . ASN A 1 123 ? -11.989 -0.730 18.455 1.00 92.69 123 ASN A C 1
ATOM 1043 O O . ASN A 1 123 ? -13.161 -1.096 18.505 1.00 92.69 123 ASN A O 1
ATOM 1047 N N . GLY A 1 124 ? -11.510 -0.055 17.404 1.00 87.38 124 GLY A N 1
ATOM 1048 C CA . GLY A 1 124 ? -12.319 0.317 16.239 1.00 87.38 124 GLY A CA 1
ATOM 1049 C C . GLY A 1 124 ? -13.410 1.354 16.538 1.00 87.38 124 GLY A C 1
ATOM 1050 O O . GLY A 1 124 ? -14.363 1.475 15.776 1.00 87.38 124 GLY A O 1
ATOM 1051 N N . THR A 1 125 ? -13.302 2.096 17.644 1.00 89.75 125 THR A N 1
ATOM 1052 C CA . THR A 1 125 ? -14.292 3.104 18.067 1.00 89.75 125 THR A CA 1
ATOM 1053 C C . THR A 1 125 ? -13.911 4.533 17.669 1.00 89.75 125 THR A C 1
ATOM 1055 O O . THR A 1 125 ? -14.667 5.472 17.929 1.00 89.75 125 THR A O 1
ATOM 1058 N N . GLU A 1 126 ? -12.751 4.723 17.034 1.00 90.38 126 GLU A N 1
ATOM 1059 C CA . GLU A 1 126 ? -12.287 6.028 16.556 1.00 90.38 126 GLU A CA 1
ATOM 1060 C C . GLU A 1 126 ? -13.079 6.499 15.327 1.00 90.38 126 GLU A C 1
ATOM 1062 O O . GLU A 1 126 ? -12.906 5.987 14.229 1.00 90.38 126 GLU A O 1
ATOM 1067 N N . LYS A 1 127 ? -13.920 7.524 15.501 1.00 83.12 127 LYS A N 1
ATOM 1068 C CA . LYS A 1 127 ? -14.809 8.050 14.447 1.00 83.12 127 LYS A CA 1
ATOM 1069 C C . LYS A 1 127 ? -14.196 9.166 13.607 1.00 83.12 127 LYS A C 1
ATOM 1071 O O . LYS A 1 127 ? -14.753 9.527 12.576 1.00 83.12 127 LYS A O 1
ATOM 1076 N N . LYS A 1 128 ? -13.091 9.769 14.054 1.00 83.06 128 LYS A N 1
ATOM 1077 C CA . LYS A 1 128 ? -12.434 10.878 13.339 1.00 83.06 128 LYS A CA 1
ATOM 1078 C C . LYS A 1 128 ? -11.445 10.387 12.280 1.00 83.06 128 LYS A C 1
ATOM 1080 O O . LYS A 1 128 ? -10.823 11.202 11.602 1.00 83.06 128 LYS A O 1
ATOM 1085 N N . GLY A 1 129 ? -11.323 9.070 12.121 1.00 79.56 129 GLY A N 1
ATOM 1086 C CA . GLY A 1 129 ? -10.330 8.440 11.267 1.00 79.56 129 GLY A CA 1
ATOM 1087 C C . GLY A 1 129 ? -8.941 8.431 11.898 1.00 79.56 129 GLY A C 1
ATOM 1088 O O . GLY A 1 129 ? -8.696 8.981 12.970 1.00 79.56 129 GLY A O 1
ATOM 1089 N N . ILE A 1 130 ? -8.015 7.771 11.209 1.00 83.25 130 ILE A N 1
ATOM 1090 C CA . ILE A 1 130 ? -6.650 7.583 11.694 1.00 83.25 130 ILE A CA 1
ATOM 1091 C C . ILE A 1 130 ? -5.774 8.704 11.138 1.00 83.25 130 ILE A C 1
ATOM 1093 O O . ILE A 1 130 ? -5.744 8.898 9.917 1.00 83.25 130 ILE A O 1
ATOM 1097 N N . PRO A 1 131 ? -5.036 9.439 11.987 1.00 82.12 131 PRO A N 1
ATOM 1098 C CA . PRO A 1 131 ? -4.153 10.489 11.508 1.00 82.12 131 PRO A CA 1
ATOM 1099 C C . PRO A 1 131 ? -3.117 9.951 10.514 1.00 82.12 131 PRO A C 1
ATOM 1101 O O . PRO A 1 131 ? -2.475 8.931 10.759 1.00 82.12 131 PRO A O 1
ATOM 1104 N N . ALA A 1 132 ? -2.879 10.674 9.418 1.00 76.75 132 ALA A N 1
ATOM 1105 C CA . ALA A 1 132 ? -1.953 10.236 8.368 1.00 76.75 132 ALA A CA 1
ATOM 1106 C C . ALA A 1 132 ? -0.524 9.945 8.883 1.00 76.75 132 ALA A C 1
ATOM 1108 O O . ALA A 1 132 ? 0.147 9.042 8.382 1.00 76.75 132 ALA A O 1
ATOM 1109 N N . HIS A 1 133 ? -0.063 10.665 9.916 1.00 79.19 133 HIS A N 1
ATOM 1110 C CA . HIS A 1 133 ? 1.257 10.442 10.517 1.00 79.19 133 HIS A CA 1
ATOM 1111 C C . HIS A 1 133 ? 1.392 9.065 11.188 1.00 79.19 133 HIS A C 1
ATOM 1113 O O . HIS A 1 133 ? 2.499 8.529 11.238 1.00 79.19 133 HIS A O 1
ATOM 1119 N N . VAL A 1 134 ? 0.290 8.463 11.651 1.00 83.56 134 VAL A N 1
ATOM 1120 C CA . VAL A 1 134 ? 0.284 7.100 12.205 1.00 83.56 134 VAL A CA 1
ATOM 1121 C C . VAL A 1 134 ? 0.662 6.100 11.110 1.00 83.56 134 VAL A C 1
ATOM 1123 O O . VAL A 1 134 ? 1.525 5.251 11.322 1.00 83.56 134 VAL A O 1
ATOM 1126 N N . GLY A 1 135 ? 0.106 6.260 9.903 1.00 78.06 135 GLY A N 1
ATOM 1127 C CA . GLY A 1 135 ? 0.469 5.458 8.729 1.00 78.06 135 GLY A CA 1
ATOM 1128 C C . GLY A 1 135 ? 1.943 5.596 8.334 1.00 78.06 135 GLY A C 1
ATOM 1129 O O . GLY A 1 135 ? 2.606 4.607 8.026 1.00 78.06 135 GLY A O 1
ATOM 1130 N N . LEU A 1 136 ? 2.495 6.810 8.411 1.00 73.06 136 LEU A N 1
ATOM 1131 C CA . LEU A 1 136 ? 3.920 7.038 8.155 1.00 73.06 136 LEU A CA 1
ATOM 1132 C C . LEU A 1 136 ? 4.804 6.341 9.202 1.00 73.06 136 LEU A C 1
ATOM 1134 O O . LEU A 1 136 ? 5.779 5.674 8.854 1.00 73.06 136 LEU A O 1
ATOM 1138 N N . ARG A 1 137 ? 4.451 6.456 10.485 1.00 80.94 137 ARG A N 1
ATOM 1139 C CA . ARG A 1 137 ? 5.187 5.824 11.589 1.00 80.94 137 ARG A CA 1
ATOM 1140 C C . ARG A 1 137 ? 5.093 4.298 11.546 1.00 80.94 137 ARG A C 1
ATOM 1142 O O . ARG A 1 137 ? 6.085 3.646 11.850 1.00 80.94 137 ARG A O 1
ATOM 1149 N N . LEU A 1 138 ? 3.984 3.719 11.075 1.00 81.69 138 LEU A N 1
ATOM 1150 C CA . LEU A 1 138 ? 3.894 2.278 10.788 1.00 81.69 138 LEU A CA 1
ATOM 1151 C C . LEU A 1 138 ? 4.991 1.820 9.820 1.00 81.69 138 LEU A C 1
ATOM 1153 O O . LEU A 1 138 ? 5.680 0.831 10.075 1.00 81.69 138 LEU A O 1
ATOM 1157 N N . LYS A 1 139 ? 5.193 2.570 8.735 1.00 73.56 139 LYS A N 1
ATOM 1158 C CA . LYS A 1 139 ? 6.215 2.256 7.734 1.00 73.56 139 LYS A CA 1
ATOM 1159 C C . LYS A 1 139 ? 7.632 2.471 8.272 1.00 73.56 139 LYS A C 1
ATOM 1161 O O . LYS A 1 139 ? 8.492 1.620 8.080 1.00 73.56 139 LYS A O 1
ATOM 1166 N N . LEU A 1 140 ? 7.880 3.592 8.952 1.00 73.56 140 LEU A N 1
ATOM 1167 C CA . LEU A 1 140 ? 9.230 3.984 9.375 1.00 73.56 140 LEU A CA 1
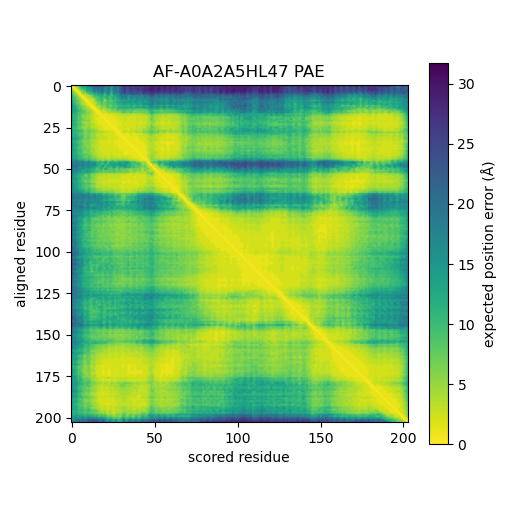ATOM 1168 C C . LEU A 1 140 ? 9.711 3.271 10.646 1.00 73.56 140 LEU A C 1
ATOM 1170 O O . LEU A 1 140 ? 10.853 2.823 10.700 1.00 73.56 140 LEU A O 1
ATOM 1174 N N . VAL A 1 141 ? 8.858 3.168 11.669 1.00 78.19 141 VAL A N 1
ATOM 1175 C CA . VAL A 1 141 ? 9.225 2.622 12.987 1.00 78.19 141 VAL A CA 1
ATOM 1176 C C . VAL A 1 141 ? 9.155 1.099 12.980 1.00 78.19 141 VAL A C 1
ATOM 1178 O O . VAL A 1 141 ? 10.067 0.437 13.470 1.00 78.19 141 VAL A O 1
ATOM 1181 N N . PHE A 1 142 ? 8.099 0.537 12.387 1.00 78.31 142 PHE A N 1
ATOM 1182 C CA . PHE A 1 142 ? 7.843 -0.906 12.418 1.00 78.31 142 PHE A CA 1
ATOM 1183 C C . PHE A 1 142 ? 8.248 -1.632 11.132 1.00 78.31 142 PHE A C 1
ATOM 1185 O O . PHE A 1 142 ? 8.082 -2.846 11.052 1.00 78.31 142 PHE A O 1
ATOM 1192 N N . LYS A 1 143 ? 8.802 -0.913 10.142 1.00 75.00 143 LYS A N 1
ATOM 1193 C CA . LYS A 1 143 ? 9.262 -1.471 8.855 1.00 75.00 143 LYS A CA 1
ATOM 1194 C C . LYS A 1 143 ? 8.193 -2.333 8.173 1.00 75.00 143 LYS A C 1
ATOM 1196 O O . LYS A 1 143 ? 8.485 -3.376 7.594 1.00 75.00 143 LYS A O 1
ATOM 1201 N N . LEU A 1 144 ? 6.931 -1.917 8.288 1.00 74.56 144 LEU A N 1
ATOM 1202 C CA . LEU A 1 144 ? 5.820 -2.623 7.666 1.00 74.56 144 LEU A CA 1
ATOM 1203 C C . LEU A 1 144 ? 5.731 -2.224 6.196 1.00 74.56 144 LEU A C 1
ATOM 1205 O O . LEU A 1 144 ? 5.185 -1.178 5.848 1.00 74.56 144 LEU A O 1
ATOM 1209 N N . ASP A 1 145 ? 6.259 -3.095 5.341 1.00 64.06 145 ASP A N 1
ATOM 1210 C CA . ASP A 1 145 ? 6.287 -2.888 3.891 1.00 64.06 145 ASP A CA 1
ATOM 1211 C C . ASP A 1 145 ? 4.916 -3.104 3.226 1.00 64.06 145 ASP A C 1
ATOM 1213 O O . ASP A 1 145 ? 4.697 -2.653 2.105 1.00 64.06 145 ASP A O 1
ATOM 1217 N N . LYS A 1 146 ? 3.981 -3.779 3.910 1.00 72.38 146 LYS A N 1
ATOM 1218 C CA . LYS A 1 146 ? 2.654 -4.141 3.384 1.00 72.38 146 LYS A CA 1
ATOM 1219 C C . LYS A 1 146 ? 1.539 -3.517 4.215 1.00 72.38 146 LYS A C 1
ATOM 1221 O O . LYS A 1 146 ? 0.986 -4.151 5.113 1.00 72.38 146 LYS A O 1
ATOM 1226 N N . THR A 1 147 ? 1.175 -2.278 3.904 1.00 74.19 147 THR A N 1
ATOM 1227 C CA . THR A 1 147 ? 0.073 -1.581 4.589 1.00 74.19 147 THR A CA 1
ATOM 1228 C C . THR A 1 147 ? -1.294 -2.192 4.278 1.00 74.19 147 THR A C 1
ATOM 1230 O O . THR A 1 147 ? -2.188 -2.101 5.119 1.00 74.19 147 THR A O 1
ATOM 1233 N N . ALA A 1 148 ? -1.438 -2.920 3.160 1.00 80.44 148 ALA A N 1
ATOM 1234 C CA . ALA A 1 148 ? -2.622 -3.732 2.862 1.00 80.44 148 ALA A CA 1
ATOM 1235 C C . ALA A 1 148 ? -2.987 -4.705 3.998 1.00 80.44 148 ALA A C 1
ATOM 1237 O O . ALA A 1 148 ? -4.156 -5.041 4.174 1.00 80.44 148 ALA A O 1
ATOM 1238 N N . TYR A 1 149 ? -2.016 -5.125 4.821 1.00 84.19 149 TYR A N 1
ATOM 1239 C CA . TYR A 1 149 ? -2.276 -5.950 6.002 1.00 84.19 149 TYR A CA 1
ATOM 1240 C C . TYR A 1 149 ? -3.368 -5.357 6.902 1.00 84.19 149 TYR A C 1
ATOM 1242 O O . TYR A 1 149 ? -4.225 -6.101 7.374 1.00 84.19 149 TYR A O 1
ATOM 1250 N N . PHE A 1 150 ? -3.401 -4.034 7.081 1.00 86.44 150 PHE A N 1
ATOM 1251 C CA . PHE A 1 150 ? -4.331 -3.357 7.988 1.00 86.44 150 PHE A CA 1
ATOM 1252 C C . PHE A 1 150 ? -5.795 -3.398 7.543 1.00 86.44 150 PHE A C 1
ATOM 1254 O O . PHE A 1 150 ? -6.681 -3.230 8.377 1.00 86.44 150 PHE A O 1
ATOM 1261 N N . ILE A 1 151 ? -6.065 -3.692 6.271 1.00 88.81 151 ILE A N 1
ATOM 1262 C CA . ILE A 1 151 ? -7.427 -3.834 5.730 1.00 88.81 151 ILE A CA 1
ATOM 1263 C C . ILE A 1 151 ? -7.826 -5.299 5.484 1.00 88.81 151 ILE A C 1
ATOM 1265 O O . ILE A 1 151 ? -8.932 -5.583 5.040 1.00 88.81 151 ILE A O 1
ATOM 1269 N N . SER A 1 152 ? -6.956 -6.258 5.809 1.00 89.19 152 SER A N 1
ATOM 1270 C CA . SER A 1 152 ? -7.203 -7.687 5.551 1.00 89.19 152 SER A CA 1
ATOM 1271 C C . SER A 1 152 ? -8.345 -8.304 6.371 1.00 89.19 152 SER A C 1
ATOM 1273 O O . SER A 1 152 ? -8.808 -9.396 6.055 1.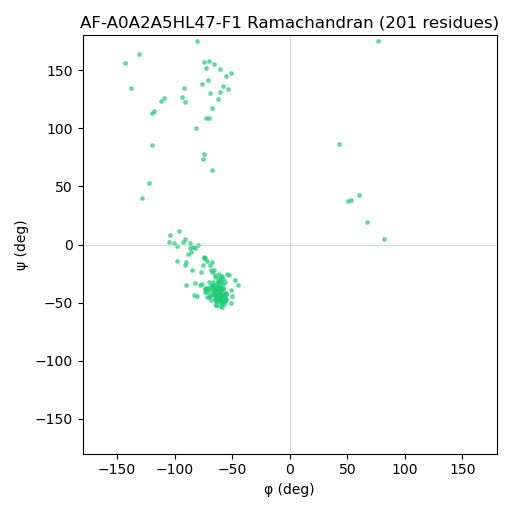00 89.19 152 SER A O 1
ATOM 1275 N N . ALA A 1 153 ? -8.811 -7.638 7.431 1.00 90.62 153 ALA A N 1
ATOM 1276 C CA . ALA A 1 153 ? -9.939 -8.095 8.241 1.00 90.62 153 ALA A CA 1
ATOM 1277 C C . ALA A 1 153 ? -11.279 -7.451 7.828 1.00 90.62 153 ALA A C 1
ATOM 1279 O O . ALA A 1 153 ? -12.279 -7.614 8.530 1.00 90.62 153 ALA A O 1
ATOM 1280 N N . MET A 1 154 ? -11.332 -6.766 6.679 1.00 88.62 154 MET A N 1
ATOM 1281 C CA . MET A 1 154 ? -12.575 -6.267 6.082 1.00 88.62 154 MET A CA 1
ATOM 1282 C C . MET A 1 154 ? -13.378 -7.419 5.456 1.00 88.62 154 MET A C 1
ATOM 1284 O O . MET A 1 154 ? -13.359 -7.628 4.247 1.00 88.62 154 MET A O 1
ATOM 1288 N N . GLY A 1 155 ? -14.068 -8.204 6.288 1.00 84.56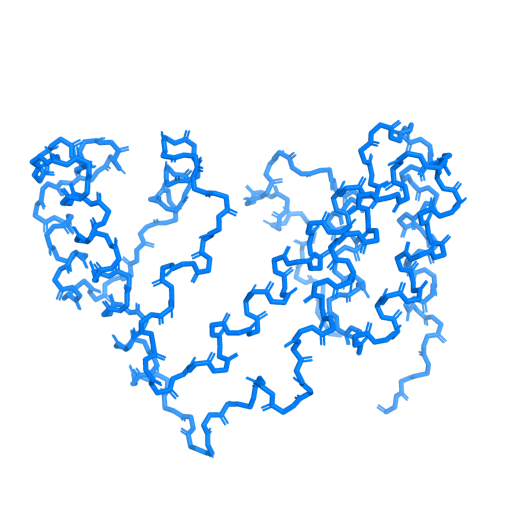 155 GLY A N 1
ATOM 1289 C CA . GLY A 1 155 ? -14.777 -9.424 5.871 1.00 84.56 155 GLY A CA 1
ATOM 1290 C C . GLY A 1 155 ? -15.722 -9.245 4.675 1.00 84.56 155 GLY A C 1
ATOM 1291 O O . GLY A 1 155 ? -15.601 -9.976 3.700 1.00 84.56 155 GLY A O 1
ATOM 1292 N N . ALA A 1 156 ? -16.611 -8.248 4.707 1.00 84.44 156 ALA A N 1
ATOM 1293 C CA . ALA A 1 156 ? -17.565 -7.990 3.622 1.00 84.44 156 ALA A CA 1
ATOM 1294 C C . ALA A 1 156 ? -16.933 -7.351 2.366 1.00 84.44 156 ALA A C 1
ATOM 1296 O O . ALA A 1 156 ? -17.567 -7.284 1.316 1.00 84.44 156 ALA A O 1
ATOM 1297 N N . TYR A 1 157 ? -15.678 -6.902 2.458 1.00 87.06 157 TYR A N 1
ATOM 1298 C CA . TYR A 1 157 ? -14.987 -6.143 1.416 1.00 87.06 157 TYR A CA 1
ATOM 1299 C C . TYR A 1 157 ? -13.624 -6.764 1.083 1.00 87.06 157 TYR A C 1
ATOM 1301 O O . TYR A 1 157 ? -12.644 -6.053 0.868 1.00 87.06 157 TYR A O 1
ATOM 1309 N N . GLN A 1 158 ? -13.540 -8.098 1.030 1.00 85.25 158 GLN A N 1
ATOM 1310 C CA . GLN A 1 158 ? -12.289 -8.793 0.694 1.00 85.25 158 GLN A CA 1
ATOM 1311 C C . GLN A 1 158 ? -11.741 -8.389 -0.682 1.00 85.25 158 GLN A C 1
ATOM 1313 O O . GLN A 1 158 ? -10.531 -8.228 -0.817 1.00 85.25 158 GLN A O 1
ATOM 1318 N N . GLY A 1 159 ? -12.606 -8.094 -1.660 1.00 84.94 159 GLY A N 1
ATOM 1319 C CA . GLY A 1 159 ? -12.172 -7.571 -2.961 1.00 84.94 159 GLY A CA 1
ATOM 1320 C C . GLY A 1 159 ? -11.381 -6.259 -2.861 1.00 84.94 159 GLY A C 1
ATOM 1321 O O . GLY A 1 159 ? -10.459 -6.031 -3.641 1.00 84.94 159 GLY A O 1
ATOM 1322 N N . PHE A 1 160 ? -11.652 -5.423 -1.850 1.00 85.06 160 PHE A N 1
ATOM 1323 C CA . PHE A 1 160 ? -10.867 -4.213 -1.582 1.00 85.06 160 PHE A CA 1
ATOM 1324 C C . PHE A 1 160 ? -9.476 -4.529 -1.008 1.00 85.06 160 PHE A C 1
ATOM 1326 O O . PHE A 1 160 ? -8.490 -3.880 -1.356 1.00 85.06 160 PHE A O 1
ATOM 1333 N N . TYR A 1 161 ? -9.368 -5.546 -0.151 1.00 85.19 161 TYR A N 1
ATOM 1334 C CA . TYR A 1 161 ? -8.067 -6.021 0.322 1.00 85.19 161 TYR A CA 1
ATOM 1335 C C . TYR A 1 161 ? -7.226 -6.584 -0.830 1.00 85.19 161 TYR A C 1
ATOM 1337 O O . TYR A 1 161 ? -6.065 -6.197 -0.983 1.00 85.19 161 TYR A O 1
ATOM 1345 N N . LEU A 1 162 ? -7.824 -7.434 -1.667 1.00 87.31 162 LEU A N 1
ATOM 1346 C CA . LEU A 1 162 ? -7.163 -8.039 -2.825 1.00 87.31 162 LEU A CA 1
ATOM 1347 C C . LEU A 1 162 ? -6.739 -6.974 -3.845 1.00 87.31 162 LEU A C 1
ATOM 1349 O O . LEU A 1 162 ? -5.601 -6.991 -4.318 1.00 87.31 162 LEU A O 1
ATOM 1353 N N . SER A 1 163 ? -7.590 -5.977 -4.114 1.00 86.06 163 SER A N 1
ATOM 1354 C CA . SER A 1 163 ? -7.242 -4.890 -5.039 1.00 86.06 163 SER A CA 1
ATOM 1355 C C . SER A 1 163 ? -6.067 -4.062 -4.525 1.00 86.06 163 SER A C 1
ATOM 1357 O O . SER A 1 163 ? -5.183 -3.686 -5.298 1.00 86.06 163 SER A O 1
ATOM 1359 N N . ARG A 1 164 ? -5.978 -3.846 -3.206 1.00 85.56 164 ARG A N 1
ATOM 1360 C CA . ARG A 1 164 ? -4.822 -3.181 -2.601 1.00 85.56 164 ARG A CA 1
ATOM 1361 C C . ARG A 1 164 ? -3.548 -4.017 -2.711 1.00 85.56 164 ARG A C 1
ATOM 1363 O O . ARG A 1 164 ? -2.494 -3.439 -2.956 1.00 85.56 164 ARG A O 1
ATOM 1370 N N . GLN A 1 165 ? -3.622 -5.342 -2.573 1.00 86.19 165 GLN A N 1
ATOM 1371 C CA . GLN A 1 165 ? -2.459 -6.215 -2.782 1.00 86.19 165 GLN A CA 1
ATOM 1372 C C . GLN A 1 165 ? -1.950 -6.155 -4.223 1.00 86.19 165 GLN A C 1
ATOM 1374 O O . GLN A 1 165 ? -0.743 -6.037 -4.439 1.00 86.19 165 GLN A O 1
ATOM 1379 N N . VAL A 1 166 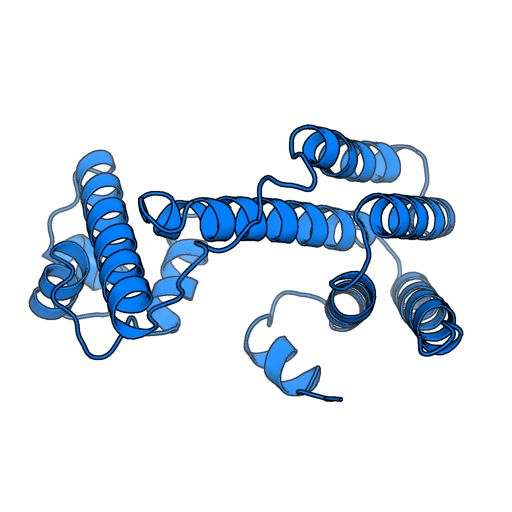? -2.857 -6.173 -5.202 1.00 88.19 166 VAL A N 1
ATOM 1380 C CA . VAL A 1 166 ? -2.494 -5.998 -6.613 1.00 88.19 166 VAL A CA 1
ATOM 1381 C C . VAL A 1 166 ? -1.877 -4.631 -6.860 1.00 88.19 166 VAL A C 1
ATOM 1383 O O . VAL A 1 166 ? -0.826 -4.554 -7.496 1.00 88.19 166 VAL A O 1
ATOM 1386 N N . GLN A 1 167 ? -2.462 -3.560 -6.321 1.00 86.12 167 GLN A N 1
ATOM 1387 C CA . GLN A 1 167 ? -1.879 -2.226 -6.445 1.00 86.12 167 GLN A CA 1
ATOM 1388 C C . GLN A 1 167 ? -0.473 -2.165 -5.832 1.00 86.12 167 GLN A C 1
ATOM 1390 O O . GLN A 1 167 ? 0.437 -1.634 -6.463 1.00 86.12 167 GLN A O 1
ATOM 1395 N N . ASP A 1 168 ? -0.264 -2.754 -4.652 1.00 85.81 168 ASP A N 1
ATOM 1396 C CA . ASP A 1 168 ? 1.052 -2.802 -4.008 1.00 85.81 168 ASP A CA 1
ATOM 1397 C C . ASP A 1 168 ? 2.076 -3.563 -4.883 1.00 85.81 168 ASP A C 1
ATOM 1399 O O . ASP A 1 168 ? 3.216 -3.120 -5.028 1.00 85.81 168 ASP A O 1
ATOM 1403 N N . LEU A 1 169 ? 1.689 -4.679 -5.517 1.00 89.06 169 LEU A N 1
ATOM 1404 C CA . LEU A 1 169 ? 2.551 -5.419 -6.454 1.00 89.06 169 LEU A CA 1
ATOM 1405 C C . LEU A 1 169 ? 2.882 -4.604 -7.711 1.00 89.06 169 LEU A C 1
ATOM 1407 O O . LEU A 1 169 ? 4.038 -4.585 -8.144 1.00 89.06 169 LEU A O 1
ATOM 1411 N N . ARG A 1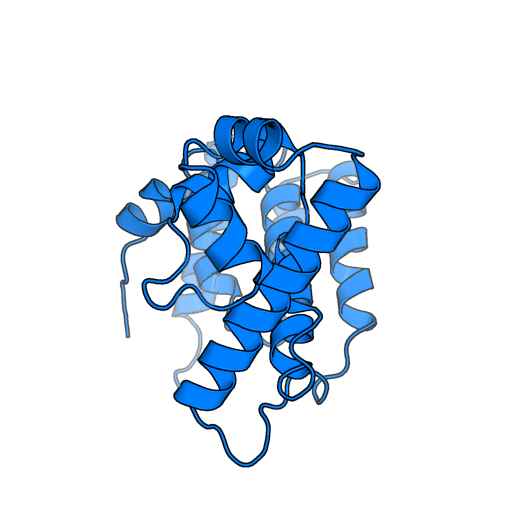 170 ? 1.892 -3.901 -8.274 1.00 90.69 170 ARG A N 1
ATOM 1412 C CA . ARG A 1 170 ? 2.078 -3.000 -9.420 1.00 90.69 170 ARG A CA 1
ATOM 1413 C C . ARG A 1 170 ? 3.047 -1.867 -9.075 1.00 90.69 170 ARG A C 1
ATOM 1415 O O . ARG A 1 170 ? 4.014 -1.649 -9.807 1.00 90.69 170 ARG A O 1
ATOM 1422 N N . ASP A 1 171 ? 2.854 -1.211 -7.933 1.00 87.69 171 ASP A N 1
ATOM 1423 C CA . ASP A 1 171 ? 3.732 -0.144 -7.446 1.00 87.69 171 ASP A CA 1
ATOM 1424 C C . ASP A 1 171 ? 5.169 -0.660 -7.255 1.00 87.69 171 ASP A C 1
ATOM 1426 O O . ASP A 1 171 ? 6.128 -0.027 -7.702 1.00 87.69 171 ASP A O 1
ATOM 1430 N N . LEU A 1 172 ? 5.338 -1.845 -6.654 1.00 88.50 172 LEU A N 1
ATOM 1431 C CA . LEU A 1 172 ? 6.647 -2.476 -6.452 1.00 88.50 172 LEU A CA 1
ATOM 1432 C C . LEU A 1 172 ? 7.350 -2.828 -7.767 1.00 88.50 172 LEU A C 1
ATOM 1434 O O . LEU A 1 172 ? 8.571 -2.652 -7.858 1.00 88.50 172 LEU A O 1
ATOM 1438 N N . ALA A 1 173 ? 6.615 -3.287 -8.783 1.00 91.00 173 ALA A N 1
ATOM 1439 C CA . ALA A 1 173 ? 7.165 -3.551 -10.110 1.00 91.00 173 ALA A CA 1
ATOM 1440 C C . ALA A 1 173 ? 7.692 -2.258 -10.755 1.00 91.00 173 ALA A C 1
ATOM 1442 O O . ALA A 1 173 ? 8.837 -2.225 -11.216 1.00 91.00 173 ALA A O 1
ATOM 1443 N N . VAL A 1 174 ? 6.913 -1.169 -10.703 1.00 90.62 174 VAL A N 1
ATOM 1444 C CA . VAL A 1 174 ? 7.331 0.144 -11.225 1.00 90.62 174 VAL A CA 1
ATOM 1445 C C . VAL A 1 174 ? 8.534 0.683 -10.449 1.00 90.62 174 VAL A C 1
ATOM 1447 O O . VAL A 1 174 ? 9.540 1.043 -11.052 1.00 90.62 174 VAL A O 1
ATOM 1450 N N . ILE A 1 175 ? 8.492 0.699 -9.115 1.00 87.88 175 ILE A N 1
ATOM 1451 C CA . ILE A 1 175 ? 9.608 1.186 -8.285 1.00 87.88 175 ILE A CA 1
ATOM 1452 C C . ILE A 1 175 ? 10.888 0.392 -8.576 1.00 87.88 175 ILE A C 1
ATOM 1454 O O . ILE A 1 175 ? 11.967 0.970 -8.729 1.00 87.88 175 ILE A O 1
ATOM 1458 N N . SER A 1 176 ? 10.777 -0.934 -8.681 1.00 88.00 176 SER A N 1
ATOM 1459 C CA . SER A 1 176 ? 11.924 -1.811 -8.942 1.00 88.00 176 SER A CA 1
ATOM 1460 C C . SER A 1 176 ? 12.516 -1.586 -10.325 1.00 88.00 176 SER A C 1
ATOM 1462 O O . SER A 1 176 ? 13.736 -1.609 -10.463 1.00 88.00 176 SER A O 1
ATOM 1464 N N . MET A 1 177 ? 11.673 -1.298 -11.318 1.00 89.00 177 MET A N 1
ATOM 1465 C CA . MET A 1 177 ? 12.106 -0.950 -12.667 1.00 89.00 177 MET A CA 1
ATOM 1466 C C . MET A 1 177 ? 12.969 0.317 -12.699 1.00 89.00 177 MET A C 1
ATOM 1468 O O . MET A 1 177 ? 13.841 0.413 -13.546 1.00 89.00 177 MET A O 1
ATOM 1472 N N . PHE A 1 178 ? 12.772 1.277 -11.794 1.00 87.12 178 PHE A N 1
ATOM 1473 C CA . PHE A 1 178 ? 13.566 2.514 -11.749 1.00 87.12 178 PHE A CA 1
ATOM 1474 C C . PHE A 1 178 ? 14.847 2.394 -10.903 1.00 87.12 178 PHE A C 1
ATOM 1476 O O . PHE A 1 178 ? 15.683 3.310 -10.879 1.00 87.12 178 PHE A O 1
ATOM 1483 N N . LYS A 1 179 ? 15.028 1.287 -10.175 1.00 84.75 179 LYS A N 1
ATOM 1484 C CA . LYS A 1 179 ? 16.138 1.123 -9.234 1.00 84.75 179 LYS A CA 1
ATOM 1485 C C . LYS A 1 179 ? 17.473 1.048 -9.978 1.00 84.75 179 LYS A C 1
ATOM 1487 O O . LYS A 1 179 ? 17.730 0.113 -10.718 1.00 84.75 179 LYS A O 1
ATOM 1492 N N . GLY A 1 180 ? 18.357 2.016 -9.732 1.00 80.06 180 GLY A N 1
ATOM 1493 C CA . GLY A 1 180 ? 19.666 2.092 -10.395 1.00 80.06 180 GLY A CA 1
ATOM 1494 C C . GLY A 1 180 ? 19.639 2.721 -11.794 1.00 80.06 180 GLY A C 1
ATOM 1495 O O . GLY A 1 180 ? 20.677 2.776 -12.443 1.00 80.06 180 GLY A O 1
ATOM 1496 N N . SER A 1 181 ? 18.487 3.223 -12.260 1.00 84.06 181 SER A N 1
ATOM 1497 C CA . SER A 1 181 ? 18.392 3.995 -13.510 1.00 84.06 181 SER A CA 1
ATOM 1498 C C . SER A 1 181 ? 19.030 5.378 -13.364 1.00 84.06 181 SER A C 1
ATOM 1500 O O . SER A 1 181 ? 18.830 6.026 -12.327 1.00 84.06 181 SER A O 1
ATOM 1502 N N . SER A 1 182 ? 19.717 5.854 -14.412 1.00 86.81 182 SER A N 1
ATOM 1503 C CA . SER A 1 182 ? 20.181 7.247 -14.522 1.00 86.81 182 SER A CA 1
ATOM 1504 C C . SER A 1 182 ? 19.001 8.212 -14.632 1.00 86.81 182 SER A C 1
ATOM 1506 O O . SER A 1 182 ? 17.922 7.830 -15.083 1.00 86.81 182 SER A O 1
ATOM 1508 N N . LYS A 1 183 ? 19.195 9.477 -14.247 1.00 86.19 183 LYS A N 1
ATOM 1509 C CA . LYS A 1 183 ? 18.139 10.498 -14.298 1.00 86.19 183 LYS A CA 1
ATOM 1510 C C . LYS A 1 183 ? 17.548 10.640 -15.706 1.00 86.19 183 LYS A C 1
ATOM 1512 O O . LYS A 1 183 ? 16.332 10.712 -15.851 1.00 86.19 183 LYS A O 1
ATOM 1517 N N . GLU A 1 184 ? 18.392 10.614 -16.731 1.00 86.75 184 GLU A N 1
ATOM 1518 C CA . GLU A 1 184 ? 18.006 10.714 -18.141 1.00 86.75 184 GLU A CA 1
ATOM 1519 C C . GLU A 1 184 ? 17.149 9.516 -18.566 1.00 86.75 184 GLU A C 1
ATOM 1521 O O . GLU A 1 184 ? 16.117 9.694 -19.212 1.00 86.75 184 GLU A O 1
ATOM 1526 N N . GLY A 1 185 ? 17.520 8.302 -18.139 1.00 85.50 185 GLY A N 1
ATOM 1527 C CA . GLY A 1 185 ? 16.729 7.096 -18.388 1.00 85.50 185 GLY A CA 1
ATOM 1528 C C . GLY A 1 185 ? 15.348 7.171 -17.736 1.00 85.50 185 GLY A C 1
ATOM 1529 O O . GLY A 1 185 ? 14.339 6.871 -18.373 1.00 85.50 185 GLY A O 1
ATOM 1530 N N . ARG A 1 186 ? 15.283 7.651 -16.488 1.00 87.19 186 ARG A N 1
ATOM 1531 C CA . ARG A 1 186 ? 14.019 7.832 -15.753 1.00 87.19 186 ARG A CA 1
ATOM 1532 C C . ARG A 1 186 ? 13.086 8.831 -16.438 1.00 87.19 186 ARG A C 1
ATOM 1534 O O . ARG A 1 186 ? 11.894 8.550 -16.554 1.00 87.19 186 ARG A O 1
ATOM 1541 N N . ILE A 1 187 ? 13.624 9.956 -16.917 1.00 88.50 187 ILE A N 1
ATOM 1542 C CA . ILE A 1 187 ? 12.872 10.955 -17.693 1.00 88.50 187 ILE A CA 1
ATOM 1543 C C . ILE A 1 187 ? 12.319 10.317 -18.970 1.00 88.50 187 ILE A C 1
ATOM 1545 O O . ILE A 1 187 ? 11.109 10.347 -19.193 1.00 88.50 187 ILE A O 1
ATOM 1549 N N . GLY A 1 188 ? 13.185 9.678 -19.766 1.00 86.56 188 GLY A N 1
ATOM 1550 C CA . GLY A 1 188 ? 12.794 9.088 -21.048 1.00 86.56 188 GLY A CA 1
ATOM 1551 C C . GLY A 1 188 ? 11.683 8.043 -20.916 1.00 86.56 188 GLY A C 1
ATOM 1552 O O . GLY A 1 188 ? 10.772 7.995 -21.739 1.00 86.56 188 GLY A O 1
ATOM 1553 N N . ILE A 1 189 ? 11.706 7.244 -19.849 1.00 86.88 189 ILE A N 1
ATOM 1554 C CA . ILE A 1 189 ? 10.667 6.246 -19.575 1.00 86.88 189 ILE A CA 1
ATOM 1555 C C . ILE A 1 189 ? 9.366 6.863 -19.089 1.00 86.88 189 ILE A C 1
ATOM 1557 O O . ILE A 1 189 ? 8.300 6.437 -19.532 1.00 86.88 189 ILE A O 1
ATOM 1561 N N . ALA A 1 190 ? 9.426 7.868 -18.215 1.00 87.19 190 ALA A N 1
ATOM 1562 C CA . ALA A 1 190 ? 8.222 8.571 -17.785 1.00 87.19 190 ALA A CA 1
ATOM 1563 C C . ALA A 1 190 ? 7.509 9.245 -18.969 1.00 87.19 190 ALA A C 1
ATOM 1565 O O . ALA A 1 190 ? 6.278 9.231 -19.042 1.00 87.19 190 ALA A O 1
ATOM 1566 N N . ASP A 1 191 ? 8.267 9.788 -19.921 1.00 87.75 191 ASP A N 1
ATOM 1567 C CA . ASP A 1 191 ? 7.710 10.402 -21.125 1.00 87.75 191 ASP A CA 1
ATOM 1568 C C . ASP A 1 191 ? 7.177 9.357 -22.111 1.00 87.75 191 ASP A C 1
ATOM 1570 O O . ASP A 1 191 ? 6.093 9.538 -22.669 1.00 87.75 191 ASP A O 1
ATOM 1574 N N . LEU A 1 192 ? 7.863 8.221 -22.264 1.00 86.38 192 LEU A N 1
ATOM 1575 C CA . LEU A 1 192 ? 7.371 7.095 -23.059 1.00 86.38 192 LEU A CA 1
ATOM 1576 C C . LEU A 1 192 ? 6.043 6.553 -22.512 1.00 86.38 192 LEU A C 1
ATOM 1578 O O . LEU A 1 192 ? 5.089 6.404 -23.274 1.00 86.38 192 LEU A O 1
ATOM 1582 N N . ALA A 1 193 ? 5.951 6.337 -21.197 1.00 86.19 193 ALA A N 1
ATOM 1583 C CA . ALA A 1 193 ? 4.719 5.914 -20.533 1.00 86.19 193 ALA A CA 1
ATOM 1584 C C . ALA A 1 193 ? 3.586 6.936 -20.738 1.00 86.19 193 ALA A C 1
ATOM 1586 O O . ALA A 1 193 ? 2.472 6.566 -21.107 1.00 86.19 193 ALA A O 1
ATOM 1587 N N . SER A 1 194 ? 3.886 8.230 -20.581 1.00 85.25 194 SER A N 1
ATOM 1588 C CA . SER A 1 194 ? 2.931 9.317 -20.830 1.00 85.25 194 SER A CA 1
ATOM 1589 C C . SER A 1 194 ? 2.415 9.315 -22.271 1.00 85.25 194 SER A C 1
ATOM 1591 O O . SER A 1 194 ? 1.223 9.515 -22.499 1.00 85.25 194 SER A O 1
ATOM 1593 N N . ASN A 1 195 ? 3.292 9.120 -23.255 1.00 85.69 195 ASN A N 1
ATOM 1594 C CA . ASN A 1 195 ? 2.906 9.114 -24.665 1.00 85.69 195 ASN A CA 1
ATOM 1595 C C . ASN A 1 195 ? 2.024 7.908 -24.998 1.00 85.69 195 ASN A C 1
ATOM 1597 O O . ASN A 1 195 ? 0.991 8.088 -25.636 1.00 85.69 195 ASN A O 1
ATOM 1601 N N . MET A 1 196 ? 2.378 6.718 -24.500 1.00 82.50 196 MET A N 1
ATOM 1602 C CA . MET A 1 196 ? 1.576 5.500 -24.677 1.00 82.50 196 MET A CA 1
ATOM 1603 C C . MET A 1 196 ? 0.185 5.618 -24.043 1.00 82.50 196 MET A C 1
ATOM 1605 O O . MET A 1 196 ? -0.790 5.110 -24.595 1.00 82.50 196 MET A O 1
ATOM 1609 N N . PHE A 1 197 ? 0.079 6.303 -22.902 1.00 81.25 197 PHE A N 1
ATOM 1610 C CA . PHE A 1 197 ? -1.204 6.583 -22.261 1.00 81.25 197 PHE A CA 1
ATOM 1611 C C . PHE A 1 197 ? -2.053 7.559 -23.088 1.00 81.25 197 PHE A C 1
ATOM 1613 O O . PHE A 1 197 ? -3.222 7.293 -23.350 1.00 81.25 197 PHE A O 1
ATOM 1620 N N . ARG A 1 198 ? -1.462 8.668 -23.554 1.00 80.69 198 ARG A N 1
ATOM 1621 C CA . ARG A 1 198 ? -2.158 9.686 -24.367 1.00 80.69 198 ARG A CA 1
ATOM 1622 C C . ARG A 1 198 ? -2.622 9.170 -25.726 1.00 80.69 198 ARG A C 1
ATOM 1624 O O . ARG A 1 198 ? -3.586 9.700 -26.263 1.00 80.69 198 ARG A O 1
ATOM 1631 N N . SER A 1 199 ? -1.937 8.178 -26.290 1.00 77.75 199 SER A N 1
ATOM 1632 C CA . SER A 1 199 ? -2.300 7.578 -27.577 1.00 77.75 199 SER A CA 1
ATOM 1633 C C . SER A 1 199 ? -3.439 6.559 -27.486 1.00 77.75 199 SER A C 1
ATOM 1635 O O . SER A 1 199 ? -3.805 5.985 -28.510 1.00 77.75 199 SER A O 1
ATOM 1637 N N . ARG A 1 200 ? -3.988 6.289 -26.292 1.00 70.81 200 ARG A N 1
ATOM 1638 C CA . ARG A 1 200 ? -5.130 5.381 -26.156 1.00 70.81 200 ARG A CA 1
ATOM 1639 C C . ARG A 1 200 ? -6.389 6.009 -26.755 1.00 70.81 200 ARG A C 1
ATOM 1641 O O . ARG A 1 200 ? -6.703 7.150 -26.411 1.00 70.81 200 ARG A O 1
ATOM 1648 N N . PRO A 1 201 ? -7.126 5.285 -27.613 1.00 58.09 201 PRO A N 1
ATOM 1649 C CA . PRO A 1 201 ? -8.447 5.730 -28.022 1.00 58.09 201 PRO A CA 1
ATOM 1650 C C . PRO A 1 201 ? -9.332 5.834 -26.777 1.00 58.09 201 PRO A C 1
ATOM 1652 O O . PRO A 1 201 ? -9.356 4.924 -25.948 1.00 58.09 201 PRO A O 1
ATOM 1655 N N . VAL A 1 202 ? -10.018 6.966 -26.629 1.00 53.06 202 VAL A N 1
ATOM 1656 C CA . VAL A 1 202 ? -11.063 7.118 -25.614 1.00 53.06 202 VAL A CA 1
ATOM 1657 C C . VAL A 1 202 ? -12.223 6.242 -26.077 1.00 53.06 202 VAL A C 1
ATOM 1659 O O . VAL A 1 202 ? -12.820 6.537 -27.113 1.00 53.06 202 VAL A O 1
ATOM 1662 N N . LEU A 1 203 ? -12.449 5.132 -25.375 1.00 36.94 203 LEU A N 1
ATOM 1663 C CA . LEU A 1 203 ? -13.608 4.260 -25.573 1.00 36.94 203 LEU A CA 1
ATOM 1664 C C . LEU A 1 203 ? -14.847 4.867 -24.913 1.00 36.94 203 LEU A C 1
ATOM 1666 O O . LEU A 1 203 ? -14.697 5.433 -23.804 1.00 36.94 203 LEU A O 1
#

Foldseek 3Di:
DDCPDLPVVCVLVVVDDSLLVLLLVLLVPDDLVRLLVLLLVLLVLFDDDPLSVQLVVLSVVLVVDDPCLQDAPPDDDPVLQLLLLLQLLLCLLVVVCVVVVHDLCRVCVLQVHHSVQNNCSNNSNDPVDDDSSSVVSCCVVVVPLQPLNSNCRSVNRSSVSVSSVNSSSSSSSSRSSCVPGDPVSSVVSSVVSVVVSVPDPDD

Radius of gyration: 19.13 Å; Cα contacts (8 Å, |Δi|>4): 194; chains: 1; bounding box: 45×33×54 Å

Secondary structure (DSSP, 8-state):
-----HHHHHHH-TTS-HHHHHHHHHHTTS-HHHHHHHHHHHHHHH--HHHHHHHHHHHHHGGGS-GGGGPPPSS--HHHHHHHHHHHHHHHHHHHHHHTT--HHHHHHHHTS-HHHHHHHHTT--SS---HHHHHHHHHHH----GGGGGTT-GGGHHHHHHHHHHHHHHHHHHHHHTT--HHHHHHHHHHHHHHHHTS---

Solvent-accessible surface area (backbone atoms only — not comparable to full-atom values): 11426 Å² total; per-residue (Å²): 140,74,91,78,36,72,71,60,51,39,70,78,36,75,92,50,56,68,46,54,54,50,40,47,68,60,43,65,85,44,56,70,68,60,34,49,51,51,52,52,56,55,30,64,74,68,50,62,76,73,50,49,55,56,27,48,55,35,56,55,60,52,73,78,58,61,90,74,56,48,54,72,51,99,73,83,49,72,66,61,52,49,53,36,43,38,38,11,33,5,49,44,48,45,51,51,34,60,75,69,70,51,55,63,60,61,52,13,54,70,46,73,47,53,46,71,57,43,50,27,38,38,70,35,67,50,84,87,64,80,59,70,64,40,60,51,34,43,38,70,75,68,64,47,88,60,68,49,62,36,39,64,60,17,76,84,44,50,16,60,30,49,46,43,48,52,50,51,36,52,50,49,27,54,54,44,52,53,63,91,51,51,72,69,52,44,50,55,48,30,51,50,44,49,50,61,51,70,69,52,78,88,125